Protein 7PWI (pdb70)

B-factor: mean 15.37, std 11.61, range [2.27, 102.71]

Nearest PDB structures (foldseek):
  7pwh-assembly1_AAA  TM=1.003E+00  e=3.795E-42  Streptomyces griseus
  2ixk-assembly1_B  TM=9.506E-01  e=2.337E-20  Pseudomonas aeruginosa
  6ndr-assembly1_B  TM=9.377E-01  e=1.743E-19  Legionella pneumophila subsp. pneumophila str. Philadelphia 1
  2ixh-assembly1_A  TM=9.509E-01  e=1.845E-19  Pseudomonas aeruginosa
  6c46-assembly3_E-2  TM=9.375E-01  e=3.448E-18  Elizabethkingia anophelis NUHP1

Foldseek 3Di:
DDWADDPAPQKIKAFWDWDQDPVGTDIDLDDQVRCCVVQLFRLAFPDKDKDWAAAQEKFFQKWFAPVVIKKKKKAFDAAKKWKKKAQLAPPDPQHLEIDIDIRGHSRMIMIGHHQITIMIGGNHGGTMMMMTMSDDDDPVRMAGAQPCAVSSPDDDDDPGHHDYDPPNVPHHHSVVCVVVVNGHHPVSRVVSSVVNSPDD

Secondary structure (P-SEA, 3-state):
cbbbbcccccbbbbbbbbbccccccccccccaaaaaacccccccccbbbbbbbccccccccccccccccbbbbccccccccbbbbbcccccccccccbbbbbcccccbbbbbcccccccccccccbbbbbbbbccccccccccccccccccccccccccbbbbbcccccccccaaaaaaacccccaaaaaaaaaaaaacc

Radius of gyration: 16.44 Å; Cα contacts (8 Å, |Δi|>4): 535; chains: 1; bounding box: 46×52×30 Å

Sequence (200 aa):
GTMMRPLSSVQGAWLSSETRRAFADDDRGEFFQEELYSARSSLRRGALGYDPGVAQVNRSSVSRRGVLRGVHFAQLPPSQAKKYYVTCLSGAVLDVVVDIRTGSPTYRRAWEEAVRRLDDPPHRRSLYVVEAGLGHSFMALTDDAVVVVYLTTSQGYYAAGREHGVHPLDPDLGIAWPDDGIEEPVLSEKDRQQAPGIAEMERRRRGLLPDYEEECLAFRRSLCERRG

Solvent-accessible surface area: 10032 Å² total; per-residue (Å²): 82,42,27,141,90,38,84,2,92,5,1,44,31,6,55,19,111,48,126,80,86,159,219,40,99,134,38,96,46,50,20,38,214,57,3,140,69,38,23,38,10,48,18,31,71,62,56,88,35,163,22,62,1,149,126,0,21,2,91,0,0,61,10,9,73,23,81,56,4,18,7,28,7,0,1,1,73,58,40,10,0,23,0,0,1,0,0,0,0,32,69,10,120,52,53,67,38,78,39,39,12,133,0,58,61,41,40,74,0,0,2,4,10,9,1,8,0,18,1,8,0,0,34,53,75,74,1,21,0,22,42,23,1,20,70,36,121,48,63,71,97,25,39,14,0,38,0,78,14,120,77,11,44,19,67,33,32,146,76,27,154,52,78,30,61,92,130,10,145,132,17,43,23,0,34,74,6,69,174,179,66,79,18,11,57,20,111,103,2,29,41,42,58,134,54,29,62,134,167,128

Structure (mmCIF, N/CA/C/O backbone):
data_7PWI
#
_entry.id   7PWI
#
_cell.length_a   42.349
_cell.length_b   132.361
_cell.length_c   77.557
_cell.angle_alpha   90.000
_cell.angle_beta   90.000
_cell.angle_gamma   90.000
#
_symmetry.space_group_name_H-M   'C 2 2 21'
#
loop_
_entity.id
_entity.type
_entity.pdbx_description
1 polymer 'dTDP-4-keto-rhamnose 3,5-epimerase,dTDP-4-dehydrorhamnose 3,5-epimerase'
2 non-polymer 1,2-ETHANEDIOL
3 non-polymer 'CALCIUM ION'
4 water water
#
loop_
_atom_site.group_PDB
_atom_site.id
_atom_site.type_symbol
_atom_site.label_atom_id
_atom_site.label_alt_id
_atom_site.label_comp_id
_atom_site.label_asym_id
_atom_site.label_entity_id
_atom_site.label_seq_id
_atom_site.pdbx_PDB_ins_code
_atom_site.Cartn_x
_atom_site.Cartn_y
_atom_site.Cartn_z
_atom_site.occupancy
_atom_site.B_iso_or_equiv
_atom_site.auth_seq_id
_atom_site.auth_comp_id
_atom_site.auth_asym_id
_atom_site.auth_atom_id
_atom_site.pdbx_PDB_model_num
ATOM 1 N N . GLY A 1 114 ? 13.914 -3.398 -17.575 1.000 33.287 -1 GLY AAA N 1
ATOM 2 C CA . GLY A 1 114 ? 13.746 -2.080 -16.854 1.000 19.597 -1 GLY AAA CA 1
ATOM 3 C C . GLY A 1 114 ? 14.678 -1.011 -17.417 1.000 20.209 -1 GLY AAA C 1
ATOM 4 O O . GLY A 1 114 ? 15.800 -1.295 -17.847 1.000 20.160 -1 GLY AAA O 1
ATOM 5 N N . THR A 1 115 ? 14.204 0.237 -17.369 1.000 17.065 0 THR AAA N 1
ATOM 6 C CA . THR A 1 115 ? 14.938 1.328 -17.984 1.000 13.274 0 THR AAA CA 1
ATOM 7 C C . THR A 1 115 ? 15.152 2.437 -16.963 1.000 9.775 0 THR AAA C 1
ATOM 8 O O . THR A 1 115 ? 14.391 2.606 -16.008 1.000 10.250 0 THR AAA O 1
ATOM 12 N N . MET A 1 116 ? 16.191 3.212 -17.218 1.000 9.827 1 MET AAA N 1
ATOM 13 C CA A MET A 1 116 ? 16.506 4.364 -16.414 0.600 9.906 1 MET AAA CA 1
ATOM 14 C CA B MET A 1 116 ? 16.569 4.344 -16.397 0.400 10.332 1 MET AAA CA 1
ATOM 15 C C . MET A 1 116 ? 17.013 5.421 -17.373 1.000 11.851 1 MET AAA C 1
ATOM 16 O O . MET A 1 116 ? 18.052 5.219 -18.010 1.000 11.833 1 MET AAA O 1
ATOM 25 N N . ARG A 1 117 ? 16.244 6.507 -17.484 1.000 6.419 2 ARG AAA N 1
ATOM 26 C CA . ARG A 1 117 ? 16.534 7.517 -18.501 1.000 8.478 2 ARG AAA CA 1
ATOM 27 C C . ARG A 1 117 ? 16.501 8.911 -17.898 1.000 7.690 2 ARG AAA C 1
ATOM 28 O O . ARG A 1 117 ? 15.724 9.183 -16.971 1.000 6.944 2 ARG AAA O 1
ATOM 36 N N . PRO A 1 118 ? 17.308 9.859 -18.420 1.000 5.358 3 PRO AAA N 1
ATOM 37 C CA . PRO A 1 118 ? 17.370 11.198 -17.837 1.000 4.699 3 PRO AAA CA 1
ATOM 38 C C . PRO A 1 118 ? 16.130 12.013 -18.117 1.000 7.484 3 PRO AAA C 1
ATOM 39 O O . PRO A 1 118 ? 15.501 11.899 -19.173 1.000 9.442 3 PRO AAA O 1
ATOM 43 N N . LEU A 1 119 ? 15.829 12.869 -17.140 1.000 5.869 4 LEU AAA N 1
ATOM 44 C CA . LEU A 1 119 ? 14.760 13.850 -17.255 1.000 7.003 4 LEU AAA CA 1
ATOM 45 C C . LEU A 1 119 ? 15.397 15.156 -17.747 1.000 9.775 4 LEU AAA C 1
ATOM 46 O O . LEU A 1 119 ? 16.544 15.146 -18.204 1.000 14.639 4 LEU AAA O 1
ATOM 51 N N . SER A 1 120 ? 14.628 16.259 -17.709 1.000 9.940 5 SER AAA N 1
ATOM 52 C CA A SER A 1 120 ? 15.039 17.515 -18.325 0.700 11.707 5 SER AAA CA 1
ATOM 53 C CA B SER A 1 120 ? 15.024 17.522 -18.315 0.300 11.030 5 SER AAA CA 1
ATOM 54 C C . SER A 1 120 ? 16.015 18.295 -17.447 1.000 11.477 5 SER AAA C 1
ATOM 55 O O . SER A 1 120 ? 16.672 19.207 -17.927 1.000 17.693 5 SER AAA O 1
ATOM 60 N N . VAL A 1 121 ? 16.082 17.971 -16.156 1.000 8.742 6 VAL AAA N 1
ATOM 61 C CA . VAL A 1 121 ? 17.011 18.606 -15.238 1.000 7.303 6 VAL AAA CA 1
ATOM 62 C C . VAL A 1 121 ? 18.149 17.589 -15.096 1.000 8.011 6 VAL AAA C 1
ATOM 63 O O . VAL A 1 121 ? 17.892 16.434 -14.733 1.000 7.389 6 VAL AAA O 1
ATOM 67 N N . GLN A 1 122 ? 19.385 18.003 -15.390 1.000 6.797 7 GLN AAA N 1
ATOM 68 C CA . GLN A 1 122 ? 20.508 17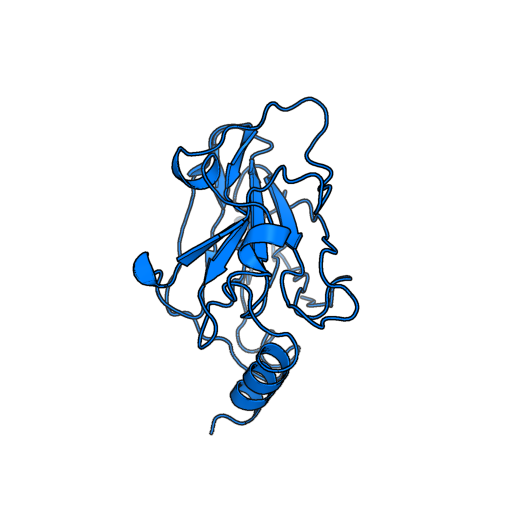.095 -15.329 1.000 5.569 7 GLN AAA CA 1
ATOM 69 C C . GLN A 1 122 ? 20.687 16.642 -13.870 1.000 6.077 7 GLN AAA C 1
ATOM 70 O O . GLN A 1 122 ? 20.812 17.458 -12.953 1.000 7.684 7 GLN AAA O 1
ATOM 76 N N . GLY A 1 123 ? 20.696 15.300 -13.647 1.000 5.361 8 GLY AAA N 1
ATOM 77 C CA . GLY A 1 123 ? 20.786 14.769 -12.289 1.000 6.704 8 GLY AAA CA 1
ATOM 78 C C . GLY A 1 123 ? 19.483 14.097 -11.869 1.000 5.588 8 GLY AAA C 1
ATOM 79 O O . GLY A 1 123 ? 19.467 13.405 -10.861 1.000 6.949 8 GLY AAA O 1
ATOM 80 N N . ALA A 1 124 ? 18.387 14.349 -12.604 1.000 4.606 9 ALA AAA N 1
ATOM 81 C CA . ALA A 1 124 ? 17.122 13.654 -12.331 1.000 4.756 9 ALA AAA CA 1
ATOM 82 C C . ALA A 1 124 ? 16.875 12.607 -13.415 1.000 5.584 9 ALA AAA C 1
ATOM 83 O O . ALA A 1 124 ? 17.147 12.857 -14.607 1.000 5.463 9 ALA AAA O 1
ATOM 85 N N . TRP A 1 125 ? 16.378 11.441 -12.978 1.000 4.125 10 TRP AAA N 1
ATOM 86 C CA . TRP A 1 125 ? 16.200 10.276 -13.828 1.000 4.689 10 TRP AAA CA 1
ATOM 87 C C . TRP A 1 125 ? 14.858 9.636 -13.542 1.000 5.743 10 TRP AAA C 1
ATOM 88 O O . TRP A 1 125 ? 14.422 9.608 -12.385 1.000 4.968 10 TRP AAA O 1
ATOM 99 N N . LEU A 1 126 ? 14.286 9.029 -14.591 1.000 5.039 11 LEU AAA N 1
ATOM 100 C CA . LEU A 1 126 ? 13.075 8.231 -14.441 1.000 6.925 11 LEU AAA CA 1
ATOM 101 C C . LEU A 1 126 ? 13.419 6.750 -14.651 1.000 6.653 11 LEU AAA C 1
ATOM 102 O O . LEU A 1 126 ? 14.009 6.348 -15.676 1.000 5.634 11 LEU AAA O 1
ATOM 107 N N . SER A 1 127 ? 13.008 5.928 -13.688 1.000 5.432 12 SER AAA N 1
ATOM 108 C CA A SER A 1 127 ? 13.228 4.483 -13.696 0.500 7.814 12 SER AAA CA 1
ATOM 109 C CA B SER A 1 127 ? 13.233 4.495 -13.730 0.500 7.578 12 SER AAA CA 1
ATOM 110 C C . SER A 1 127 ? 11.882 3.819 -13.953 1.000 10.051 12 SER AAA C 1
ATOM 111 O O . SER A 1 127 ? 10.922 4.126 -13.242 1.000 8.526 12 SER AAA O 1
ATOM 116 N N . GLU A 1 128 ? 11.770 2.977 -15.012 1.000 6.460 13 GLU AAA N 1
ATOM 117 C CA . GLU A 1 128 ? 10.539 2.220 -15.193 1.000 8.971 13 GLU AAA CA 1
ATOM 118 C C . GLU A 1 128 ? 10.863 0.737 -15.024 1.000 11.222 13 GLU AAA C 1
ATOM 119 O O . GLU A 1 128 ? 11.738 0.231 -15.701 1.000 10.656 13 GLU AAA O 1
ATOM 125 N N . THR A 1 129 ? 10.195 0.078 -14.063 1.000 7.751 14 THR AAA N 1
ATOM 126 C CA . THR A 1 129 ? 10.647 -1.242 -13.644 1.000 9.044 14 THR AAA CA 1
ATOM 127 C C . THR A 1 129 ? 9.615 -2.262 -14.130 1.000 11.808 14 THR AAA C 1
ATOM 128 O O . THR A 1 129 ? 8.468 -1.905 -14.374 1.000 16.103 14 THR AAA O 1
ATOM 132 N N . ARG A 1 130 ? 10.024 -3.532 -14.293 1.000 17.302 15 ARG AAA N 1
ATOM 133 C CA A ARG A 1 130 ? 9.120 -4.496 -14.907 0.600 22.158 15 ARG AAA CA 1
ATOM 134 C CA B ARG A 1 130 ? 9.151 -4.525 -14.910 0.400 21.976 15 ARG AAA CA 1
ATOM 135 C C . ARG A 1 130 ? 8.393 -5.305 -13.831 1.000 20.041 15 ARG AAA C 1
ATOM 136 O O . ARG A 1 130 ? 8.946 -5.591 -12.774 1.000 24.575 15 ARG AAA O 1
ATOM 151 N N . ALA A 1 131 ? 7.126 -5.625 -14.116 1.000 23.437 16 ALA AAA N 1
ATOM 152 C CA . ALA A 1 131 ? 6.351 -6.533 -13.280 1.000 20.266 16 ALA AAA CA 1
ATOM 153 C C . ALA A 1 131 ? 6.338 -7.911 -13.953 1.000 21.275 16 ALA AAA C 1
ATOM 154 O O . ALA A 1 131 ? 6.131 -8.021 -15.158 1.000 28.789 16 ALA AAA O 1
ATOM 156 N N . PHE A 1 132 ? 6.659 -8.947 -13.189 1.000 17.751 17 PHE AAA N 1
ATOM 157 C CA . PHE A 1 132 ? 6.412 -10.314 -13.614 1.000 15.440 17 PHE AAA CA 1
ATOM 158 C C . PHE A 1 132 ? 5.161 -10.821 -12.905 1.000 22.178 17 PHE AAA C 1
ATOM 159 O O . PHE A 1 132 ? 5.185 -11.019 -11.693 1.000 16.480 17 PHE AAA O 1
ATOM 167 N N . ALA A 1 133 ? 4.063 -10.983 -13.661 1.000 14.868 18 ALA AAA N 1
ATOM 168 C CA . ALA A 1 133 ? 2.785 -11.310 -13.053 1.000 18.334 18 ALA AAA CA 1
ATOM 169 C C . ALA A 1 133 ? 2.383 -12.722 -13.446 1.000 27.700 18 ALA AAA C 1
ATOM 170 O O . ALA A 1 13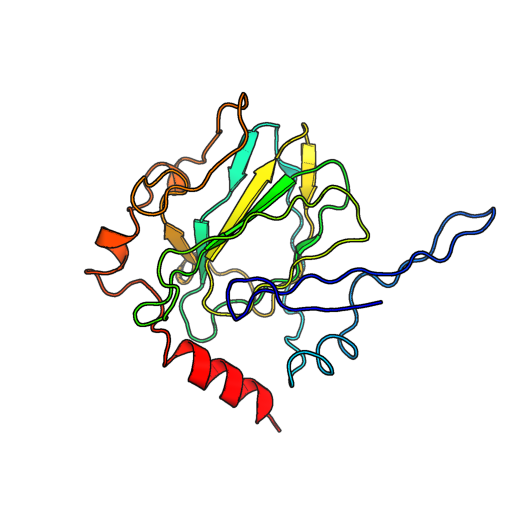3 ? 2.697 -13.162 -14.541 1.000 27.171 18 ALA AAA O 1
ATOM 172 N N . ASP A 1 134 ? 1.687 -13.400 -12.530 1.000 18.407 19 ASP AAA N 1
ATOM 173 C CA . ASP A 1 134 ? 1.148 -14.736 -12.744 1.000 13.822 19 ASP AAA CA 1
ATOM 174 C C . ASP A 1 134 ? -0.094 -14.842 -11.869 1.000 15.498 19 ASP AAA C 1
ATOM 175 O O . ASP A 1 134 ? -0.524 -13.838 -11.321 1.000 17.541 19 ASP AAA O 1
ATOM 180 N N . ASP A 1 135 ? -0.694 -16.040 -11.741 1.000 16.387 20 ASP AAA N 1
ATOM 181 C CA A ASP A 1 135 ? -1.961 -16.212 -11.047 0.500 17.828 20 ASP AAA CA 1
ATOM 182 C CA B ASP A 1 135 ? -1.984 -16.004 -11.070 0.500 17.447 20 ASP AAA CA 1
ATOM 183 C C . ASP A 1 135 ? -1.784 -15.964 -9.552 1.000 14.050 20 ASP AAA C 1
ATOM 184 O O . ASP A 1 135 ? -2.763 -15.830 -8.820 1.000 15.152 20 ASP AAA O 1
ATOM 193 N N . ARG A 1 136 ? -0.524 -15.935 -9.105 1.000 11.980 21 ARG AAA N 1
ATOM 194 C CA . ARG A 1 136 ? -0.299 -15.856 -7.655 1.000 9.990 21 ARG AAA CA 1
ATOM 195 C C . ARG A 1 136 ? -0.079 -14.384 -7.248 1.000 10.332 21 ARG AAA C 1
ATOM 196 O O . ARG A 1 136 ? -0.126 -14.032 -6.059 1.000 8.801 21 ARG AAA O 1
ATOM 204 N N . GLY A 1 137 ? 0.134 -13.500 -8.218 1.000 9.515 22 GLY AAA N 1
ATOM 205 C CA . GLY A 1 137 ? 0.376 -12.089 -7.895 1.000 10.160 22 GLY AAA CA 1
ATOM 206 C C . GLY A 1 137 ? 1.455 -11.547 -8.825 1.000 15.671 22 GLY AAA C 1
ATOM 207 O O . GLY A 1 137 ? 1.457 -11.836 -10.030 1.000 12.468 22 GLY AAA O 1
ATOM 208 N N . GLU A 1 138 ? 2.363 -10.752 -8.266 1.000 10.319 23 GLU AAA N 1
ATOM 209 C CA . GLU A 1 138 ? 3.398 -10.147 -9.082 1.000 11.492 23 GLU AAA CA 1
ATOM 210 C C . GLU A 1 138 ? 4.705 -10.060 -8.320 1.000 10.768 23 GLU AAA C 1
ATOM 211 O O . GLU A 1 138 ? 4.709 -10.017 -7.072 1.000 8.594 23 GLU AAA O 1
ATOM 217 N N A PHE A 1 139 ? 5.799 -10.118 -9.088 0.500 8.480 24 PHE AAA N 1
ATOM 218 N N B PHE A 1 139 ? 5.829 -10.052 -9.061 0.500 7.847 24 PHE AAA N 1
ATOM 219 C CA A PHE A 1 139 ? 7.117 -9.827 -8.579 0.500 10.001 24 PHE AAA CA 1
ATOM 220 C CA B PHE A 1 139 ? 7.144 -9.873 -8.468 0.500 8.877 24 PHE AAA CA 1
ATOM 221 C C A PHE A 1 139 ? 7.627 -8.617 -9.350 0.500 11.473 24 PHE AAA C 1
ATOM 222 C C B PHE A 1 139 ? 7.902 -8.831 -9.285 0.500 7.828 24 PHE AAA C 1
ATOM 223 O O A PHE A 1 139 ? 7.367 -8.449 -10.557 0.500 8.212 24 PHE AAA O 1
ATOM 224 O O B PHE A 1 139 ? 7.992 -8.956 -10.511 0.500 6.036 24 PHE AAA O 1
ATOM 239 N N . GLN A 1 140 ? 8.312 -7.732 -8.624 1.000 6.462 25 GLN AAA N 1
ATOM 240 C CA . GLN A 1 140 ? 8.900 -6.553 -9.252 1.000 6.659 25 GLN AAA CA 1
ATOM 241 C C . GLN A 1 140 ? 10.263 -6.277 -8.640 1.000 7.416 25 GLN AAA C 1
ATOM 242 O O . GLN A 1 140 ? 10.424 -6.272 -7.415 1.000 5.502 25 GLN AAA O 1
ATOM 248 N N . GLU A 1 141 ? 11.216 -5.937 -9.492 1.000 7.061 26 GLU AAA N 1
ATOM 249 C CA A GLU A 1 141 ? 12.507 -5.453 -9.026 0.600 7.215 26 GLU AAA CA 1
ATOM 250 C CA B GLU A 1 141 ? 12.496 -5.457 -8.987 0.400 7.275 26 GLU AAA CA 1
ATOM 251 C C . GLU A 1 141 ? 12.430 -3.931 -8.990 1.000 7.601 26 GLU AAA C 1
ATOM 252 O O . GLU A 1 141 ? 12.597 -3.308 -10.026 1.000 10.610 26 GLU AAA O 1
ATOM 263 N N . LEU A 1 142 ? 12.101 -3.370 -7.818 1.000 6.411 27 LEU AAA N 1
ATOM 264 C CA . LEU A 1 142 ? 11.787 -1.962 -7.719 1.000 6.425 27 LEU AAA CA 1
ATOM 265 C C . LEU A 1 142 ? 13.029 -1.090 -7.804 1.000 7.641 27 LEU AAA C 1
ATOM 266 O O . LEU A 1 142 ? 12.924 0.032 -8.283 1.000 8.598 27 LEU AAA O 1
ATOM 271 N N . TYR A 1 143 ? 14.175 -1.612 -7.361 1.000 6.164 28 TYR AAA N 1
ATOM 272 C CA . TYR A 1 143 ? 15.433 -0.879 -7.302 1.000 5.350 28 TYR AAA CA 1
ATOM 273 C C . TYR A 1 143 ? 16.532 -1.900 -7.566 1.000 5.691 28 TYR AAA C 1
ATOM 274 O O . TYR A 1 143 ? 16.558 -3.004 -7.007 1.000 4.906 28 TYR AAA O 1
ATOM 283 N N . SER A 1 144 ? 17.470 -1.522 -8.450 1.000 5.184 29 SER AAA N 1
ATOM 284 C CA . SER A 1 144 ? 18.604 -2.337 -8.777 1.000 4.631 29 SER AAA CA 1
ATOM 285 C C . SER A 1 144 ? 19.893 -1.485 -8.743 1.000 6.050 29 SER AAA C 1
ATOM 286 O O . SER A 1 144 ? 20.039 -0.533 -9.546 1.000 7.727 29 SER AAA O 1
ATOM 289 N N . ALA A 1 145 ? 20.800 -1.780 -7.806 1.000 4.430 30 ALA AAA N 1
ATOM 290 C CA . ALA A 1 145 ? 22.058 -1.060 -7.740 1.000 4.806 30 ALA AAA CA 1
ATOM 291 C C . ALA A 1 145 ? 22.813 -1.252 -9.061 1.000 7.151 30 ALA AAA C 1
ATOM 292 O O . ALA A 1 145 ? 23.480 -0.330 -9.491 1.000 7.705 30 ALA AAA O 1
ATOM 294 N N . ARG A 1 146 ? 22.801 -2.467 -9.609 1.000 6.674 31 ARG AAA N 1
ATOM 295 C CA . ARG A 1 146 ? 23.463 -2.725 -10.890 1.000 12.629 31 ARG AAA CA 1
ATOM 296 C C . ARG A 1 146 ? 22.904 -1.811 -11.989 1.000 7.981 31 ARG AAA C 1
ATOM 297 O O . ARG A 1 146 ? 23.671 -1.244 -12.789 1.000 10.148 31 ARG AAA O 1
ATOM 305 N N . SER A 1 147 ? 21.586 -1.604 -12.029 1.000 7.499 32 SER AAA N 1
ATOM 306 C CA A SER A 1 147 ? 21.006 -0.739 -13.040 0.500 8.644 32 SER AAA CA 1
ATOM 307 C CA B SER A 1 147 ? 20.963 -0.730 -13.015 0.500 8.277 32 SER AAA CA 1
ATOM 308 C C . SER A 1 147 ? 21.447 0.707 -12.839 1.000 9.158 32 SER AAA C 1
ATOM 309 O O . SER A 1 147 ? 21.775 1.404 -13.804 1.000 8.480 32 SER AAA O 1
ATOM 314 N N . LEU A 1 148 ? 21.459 1.146 -11.566 1.000 7.933 33 LEU AAA N 1
ATOM 315 C CA . LEU A 1 148 ? 21.884 2.493 -11.268 1.000 7.929 33 LEU AAA CA 1
ATOM 316 C C . LEU A 1 148 ? 23.344 2.653 -11.636 1.000 6.120 33 LEU AAA C 1
ATOM 317 O O . LEU A 1 148 ? 23.696 3.701 -12.173 1.000 8.541 33 LEU AAA O 1
ATOM 322 N N . ARG A 1 149 ? 24.235 1.709 -11.316 1.000 6.703 34 ARG AAA N 1
ATOM 323 C CA A ARG A 1 149 ? 25.633 1.905 -11.651 0.500 8.245 34 ARG AAA CA 1
ATOM 324 C CA B ARG A 1 149 ? 25.644 1.846 -11.654 0.500 8.432 34 ARG AAA CA 1
ATOM 325 C C . ARG A 1 149 ? 25.786 1.985 -13.175 1.000 9.575 34 ARG AAA C 1
ATOM 326 O O . ARG A 1 149 ? 26.618 2.734 -13.669 1.000 10.123 34 ARG AAA O 1
ATOM 341 N N . GLY A 1 150 ? 24.987 1.222 -13.924 1.000 7.689 35 GLY AAA N 1
ATOM 342 C CA . GLY A 1 150 ? 25.089 1.258 -15.376 1.000 9.268 35 GLY AAA CA 1
ATOM 343 C C . GLY A 1 150 ? 24.725 2.637 -15.916 1.000 8.161 35 GLY AAA C 1
ATOM 344 O O . GLY A 1 150 ? 25.371 3.143 -16.824 1.000 10.513 35 GLY AAA O 1
ATOM 345 N N . ALA A 1 151 ? 23.646 3.233 -15.381 1.000 8.661 36 ALA AAA N 1
ATOM 346 C CA . ALA A 1 151 ? 23.198 4.541 -15.842 1.000 8.512 36 ALA AAA CA 1
ATOM 347 C C . ALA A 1 151 ? 24.061 5.692 -15.317 1.000 7.288 36 ALA AAA C 1
ATOM 348 O O . ALA A 1 151 ? 24.339 6.621 -16.068 1.000 7.366 36 ALA AAA O 1
ATOM 350 N N . LEU A 1 152 ? 24.503 5.613 -14.038 1.000 5.469 37 LEU AAA N 1
ATOM 351 C CA . LEU A 1 152 ? 25.042 6.807 -13.371 1.000 5.903 37 LEU AAA CA 1
ATOM 352 C C . LEU A 1 152 ? 26.560 6.804 -13.296 1.000 6.538 37 LEU AAA C 1
ATOM 353 O O . LEU A 1 152 ? 27.177 7.839 -13.126 1.000 8.481 37 LEU AAA O 1
ATOM 358 N N . GLY A 1 153 ? 27.174 5.629 -13.281 1.000 5.072 38 GLY AAA N 1
ATOM 359 C CA . GLY A 1 153 ? 28.611 5.495 -13.116 1.000 6.521 38 GLY AAA CA 1
ATOM 360 C C . GLY A 1 153 ? 28.985 5.169 -11.671 1.000 8.153 38 GLY AAA C 1
ATOM 361 O O . GLY A 1 153 ? 30.162 4.970 -11.377 1.000 10.359 38 GLY AAA O 1
ATOM 362 N N . TYR A 1 154 ? 27.976 5.115 -10.793 1.000 6.558 39 TYR AAA N 1
ATOM 363 C CA . TYR A 1 154 ? 28.241 4.848 -9.389 1.000 6.394 39 TYR AAA CA 1
ATOM 364 C C . TYR A 1 154 ? 27.014 4.137 -8.804 1.000 5.560 39 TYR AAA C 1
ATOM 365 O O . TYR A 1 154 ? 25.889 4.307 -9.284 1.000 6.864 39 TYR AAA O 1
ATOM 374 N N . ASP A 1 155 ? 27.234 3.444 -7.670 1.000 8.703 40 ASP AAA N 1
ATOM 375 C CA . ASP A 1 155 ? 26.137 2.894 -6.881 1.000 9.238 40 ASP AAA CA 1
ATOM 376 C C . ASP A 1 155 ? 25.893 3.899 -5.750 1.000 9.143 40 ASP AAA C 1
ATOM 377 O O . ASP A 1 155 ? 26.773 4.140 -4.929 1.000 11.809 40 ASP A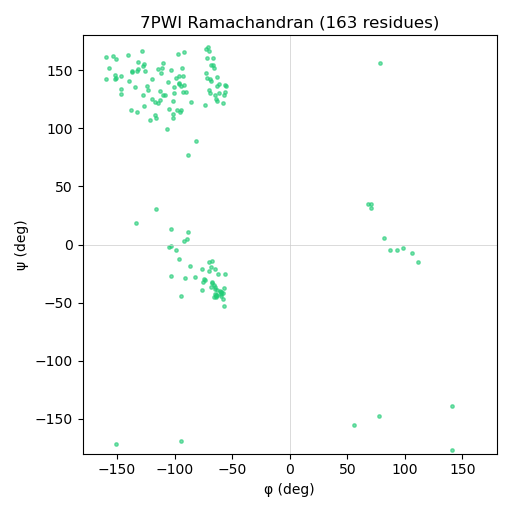AA O 1
ATOM 382 N N . PRO A 1 156 ? 24.723 4.560 -5.674 1.000 8.847 41 PRO AAA N 1
ATOM 383 C CA . PRO A 1 156 ? 24.523 5.565 -4.633 1.000 8.607 41 PRO AAA CA 1
ATOM 384 C C . PRO A 1 156 ? 24.590 5.017 -3.210 1.000 8.794 41 PRO AAA C 1
ATOM 385 O O . PRO A 1 156 ? 24.986 5.740 -2.275 1.000 8.461 41 PRO AAA O 1
ATOM 389 N N . GLY A 1 157 ? 24.303 3.722 -3.068 1.000 7.834 42 GLY AAA N 1
ATOM 390 C CA . GLY A 1 157 ? 24.230 3.138 -1.736 1.000 6.672 42 GLY AAA CA 1
ATOM 391 C C . GLY A 1 157 ? 22.900 3.516 -1.107 1.000 7.068 42 GLY AAA C 1
ATOM 392 O O . GLY A 1 157 ? 22.260 4.528 -1.487 1.000 7.112 42 GLY AAA O 1
ATOM 393 N N . VAL A 1 158 ? 22.482 2.684 -0.141 1.000 6.961 43 VAL AAA N 1
ATOM 394 C CA . VAL A 1 158 ? 21.246 2.913 0.586 1.000 4.763 43 VAL AAA CA 1
ATOM 395 C C . VAL A 1 158 ? 21.638 3.028 2.055 1.000 4.567 43 VAL AAA C 1
ATOM 396 O O . VAL A 1 158 ? 21.942 2.019 2.672 1.000 8.572 43 VAL AAA O 1
ATOM 400 N N . ALA A 1 159 ? 21.591 4.242 2.575 1.000 3.815 44 ALA AAA N 1
ATOM 401 C CA . ALA A 1 159 ? 21.843 4.419 4.003 1.000 3.726 44 ALA AAA CA 1
ATOM 402 C C . ALA A 1 159 ? 20.523 4.334 4.766 1.000 4.369 44 ALA AAA C 1
ATOM 403 O O . ALA A 1 159 ? 20.480 4.012 5.976 1.000 5.261 44 ALA AAA O 1
ATOM 405 N N . GLN A 1 160 ? 19.401 4.722 4.110 1.000 3.617 45 GLN AAA N 1
ATOM 406 C CA . GLN A 1 160 ? 18.139 4.739 4.837 1.000 4.755 45 GLN AAA CA 1
ATOM 407 C C . GLN A 1 160 ? 17.003 4.515 3.853 1.000 4.522 45 GLN AAA C 1
ATOM 408 O O . GLN A 1 160 ? 17.159 4.799 2.651 1.000 4.034 45 GLN AAA O 1
ATOM 414 N N . VAL A 1 161 ? 15.961 3.826 4.305 1.000 5.241 46 VAL AAA N 1
ATOM 415 C CA . VAL A 1 161 ? 14.710 3.784 3.537 1.000 6.680 46 VAL AAA CA 1
ATOM 416 C C . VAL A 1 161 ? 13.644 4.441 4.389 1.000 9.118 46 VAL AAA C 1
ATOM 417 O O . VAL A 1 161 ? 13.446 4.052 5.534 1.000 9.175 46 VAL AAA O 1
ATOM 421 N N . ASN A 1 162 ? 13.026 5.486 3.845 1.000 5.960 47 ASN AAA N 1
ATOM 422 C CA . ASN A 1 162 ? 11.981 6.196 4.570 1.000 6.265 47 ASN AAA CA 1
ATOM 423 C C . ASN A 1 162 ? 10.628 5.963 3.930 1.000 6.072 47 ASN AAA C 1
ATOM 424 O O . ASN A 1 162 ? 10.533 5.771 2.714 1.000 6.084 47 ASN AAA O 1
ATOM 429 N N . ARG A 1 163 ? 9.558 6.026 4.733 1.000 4.406 48 ARG AAA N 1
ATOM 430 C CA . ARG A 1 163 ? 8.234 5.890 4.177 1.000 4.268 48 ARG AAA CA 1
ATOM 431 C C . ARG A 1 163 ? 7.419 7.054 4.720 1.000 6.128 48 ARG AAA C 1
ATOM 432 O O . ARG A 1 163 ? 7.467 7.378 5.913 1.000 6.554 48 ARG AAA O 1
ATOM 440 N N A SER A 1 164 ? 6.667 7.704 3.839 0.500 5.734 49 SER AAA N 1
ATOM 441 N N B SER A 1 164 ? 6.618 7.605 3.818 0.500 5.615 49 SER AAA N 1
ATOM 442 C CA A SER A 1 164 ? 5.858 8.840 4.257 0.500 6.354 49 SER AAA CA 1
ATOM 443 C CA B SER A 1 164 ? 5.774 8.757 4.061 0.500 6.836 49 SER AAA CA 1
ATOM 444 C C A SER A 1 164 ? 4.440 8.615 3.762 0.500 7.476 49 SER AAA C 1
ATOM 445 C C B SER A 1 164 ? 4.343 8.306 3.796 0.500 7.823 49 SER AAA C 1
ATOM 446 O O A SER A 1 164 ? 4.249 8.246 2.613 0.500 3.856 49 SER AAA O 1
ATOM 447 O O B SER A 1 164 ? 4.030 7.500 2.900 0.500 4.121 49 SER AAA O 1
ATOM 452 N N . VAL A 1 165 ? 3.472 8.792 4.662 1.000 6.638 50 VAL AAA N 1
ATOM 453 C CA . VAL A 1 165 ? 2.051 8.736 4.371 1.000 6.992 50 VAL AAA CA 1
ATOM 454 C C . VAL A 1 165 ? 1.567 10.187 4.431 1.000 9.516 50 VAL AAA C 1
ATOM 455 O O . VAL A 1 165 ? 1.924 10.944 5.356 1.000 8.719 50 VAL AAA O 1
ATOM 459 N N . SER A 1 166 ? 0.796 10.601 3.415 1.000 4.321 51 SER AAA N 1
ATOM 460 C CA . SER A 1 166 ? 0.466 12.023 3.375 1.000 5.453 51 SER AAA CA 1
ATOM 461 C C . SER A 1 166 ? -1.028 12.182 3.094 1.000 6.829 51 SER AAA C 1
ATOM 462 O O . SER A 1 166 ? -1.554 11.578 2.160 1.000 8.729 51 SER AAA O 1
ATOM 465 N N . ARG A 1 167 ? -1.668 13.087 3.846 1.000 5.714 52 ARG AAA N 1
ATOM 466 C CA . ARG A 1 167 ? -3.042 13.443 3.512 1.000 7.713 52 ARG AAA CA 1
ATOM 467 C C . ARG A 1 167 ? -3.120 14.171 2.164 1.000 5.857 52 ARG AAA C 1
ATOM 468 O O . ARG A 1 167 ? -2.164 14.783 1.690 1.000 5.078 52 ARG AAA O 1
ATOM 476 N N . ARG A 1 168 ? -4.325 14.180 1.571 1.000 6.995 53 ARG AAA N 1
ATOM 477 C CA . ARG A 1 168 ? -4.481 14.774 0.257 1.000 4.980 53 ARG AAA CA 1
ATOM 478 C C . ARG A 1 168 ? -4.138 16.251 0.272 1.000 6.408 53 ARG AAA C 1
ATOM 479 O O . ARG A 1 168 ? -4.571 16.973 1.171 1.000 7.804 53 ARG AAA O 1
ATOM 487 N N . GLY A 1 169 ? -3.283 16.659 -0.684 1.000 5.162 54 GLY AAA N 1
ATOM 488 C CA . GLY A 1 169 ? -2.892 18.053 -0.822 1.000 5.212 54 GLY AAA CA 1
ATOM 489 C C . GLY A 1 169 ? -1.681 18.412 0.060 1.000 6.973 54 GLY AAA C 1
ATOM 490 O O . GLY A 1 169 ? -1.117 19.494 -0.039 1.000 7.745 54 GLY AAA O 1
ATOM 491 N N . VAL A 1 170 ? -1.210 17.486 0.886 1.000 6.154 55 VAL AAA N 1
ATOM 492 C CA . VAL A 1 170 ? 0.016 17.737 1.625 1.000 6.698 55 VAL AAA CA 1
ATOM 493 C C . VAL A 1 170 ? 1.187 17.869 0.651 1.000 6.979 55 VAL AAA C 1
ATOM 494 O O . VAL A 1 170 ? 1.337 17.033 -0.247 1.000 7.266 55 VAL AAA O 1
ATOM 498 N N . LEU A 1 171 ? 1.932 18.959 0.805 1.000 6.097 56 LEU AAA N 1
ATOM 499 C CA . LEU A 1 171 ? 3.029 19.319 -0.074 1.000 7.220 56 LEU AAA CA 1
ATOM 500 C C . LEU A 1 171 ? 4.273 19.295 0.792 1.000 8.008 56 LEU AAA C 1
ATOM 501 O O . LEU A 1 171 ? 4.360 20.075 1.749 1.000 9.605 56 LEU AAA O 1
ATOM 506 N N . ARG A 1 172 ? 5.151 18.315 0.520 1.000 6.770 57 ARG AAA N 1
ATOM 507 C CA . ARG A 1 172 ? 6.383 18.123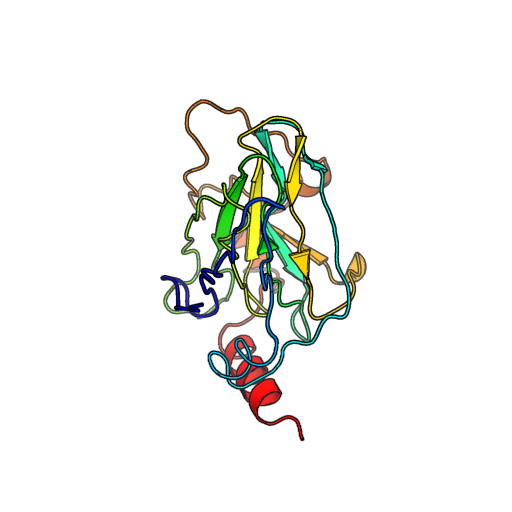 1.284 1.000 8.317 57 ARG AAA CA 1
ATOM 508 C C . ARG A 1 172 ? 7.526 18.630 0.420 1.000 10.874 57 ARG AAA C 1
ATOM 509 O O . ARG A 1 172 ? 7.771 18.101 -0.686 1.000 9.792 57 ARG AAA O 1
ATOM 517 N N . GLY A 1 173 ? 8.213 19.684 0.883 1.000 9.512 58 GLY AAA N 1
ATOM 518 C CA . GLY A 1 173 ? 9.290 20.221 0.063 1.000 11.532 58 GLY AAA CA 1
ATOM 519 C C . GLY A 1 173 ? 9.335 21.739 0.108 1.000 12.140 58 GLY AAA C 1
ATOM 520 O O . GLY A 1 173 ? 8.562 22.356 0.859 1.000 10.320 58 GLY AAA O 1
ATOM 521 N N . VAL A 1 174 ? 10.231 22.349 -0.659 1.000 8.608 59 VAL AAA N 1
ATOM 522 C CA . VAL A 1 174 ? 11.286 21.731 -1.460 1.000 9.391 59 VAL AAA CA 1
ATOM 523 C C . VAL A 1 174 ? 12.500 21.520 -0.556 1.000 10.382 59 VAL AAA C 1
ATOM 524 O O . VAL A 1 174 ? 13.039 22.514 -0.043 1.000 14.316 59 VAL AAA O 1
ATOM 528 N N . HIS A 1 175 ? 12.972 20.276 -0.433 1.000 10.595 60 HIS AAA N 1
ATOM 529 C CA . HIS A 1 175 ? 13.986 19.934 0.559 1.000 11.063 60 HIS AAA CA 1
ATOM 530 C C . HIS A 1 175 ? 15.264 19.526 -0.159 1.000 12.273 60 HIS AAA C 1
ATOM 531 O O . HIS A 1 175 ? 15.224 18.992 -1.282 1.000 10.159 60 HIS AAA O 1
ATOM 538 N N . PHE A 1 176 ? 16.380 19.767 0.530 1.000 9.774 61 PHE AAA N 1
ATOM 539 C CA . PHE A 1 176 ? 17.665 19.287 0.045 1.000 8.314 61 PHE AAA CA 1
ATOM 540 C C . PHE A 1 176 ? 18.605 19.195 1.250 1.000 9.286 61 PHE AAA C 1
ATOM 541 O O . PHE A 1 176 ? 18.422 19.894 2.228 1.000 11.029 61 PHE AAA O 1
ATOM 549 N N . ALA A 1 177 ? 19.575 18.281 1.185 1.000 10.735 62 ALA AAA N 1
ATOM 550 C CA . ALA A 1 177 ? 20.612 18.175 2.213 1.000 12.361 62 ALA AAA CA 1
ATOM 551 C C . ALA A 1 177 ? 21.831 18.935 1.733 1.000 13.884 62 ALA AAA C 1
ATOM 552 O O . ALA A 1 177 ? 22.160 18.911 0.539 1.000 12.285 62 ALA AAA O 1
ATOM 554 N N . GLN A 1 178 ? 22.540 19.575 2.681 1.000 14.422 63 GLN AAA N 1
ATOM 555 C CA . GLN A 1 178 ? 23.731 20.350 2.365 1.000 13.131 63 GLN AAA CA 1
ATOM 556 C C . GLN A 1 178 ? 24.757 19.477 1.626 1.000 10.369 63 GLN AAA C 1
ATOM 557 O O . GLN A 1 178 ? 25.024 18.360 2.061 1.000 11.963 63 GLN AAA O 1
ATOM 563 N N . LEU A 1 179 ? 25.377 20.040 0.568 1.000 12.834 64 LEU AAA N 1
ATOM 564 C CA . LEU A 1 179 ? 26.398 19.320 -0.183 1.000 12.108 64 LEU AAA CA 1
ATOM 565 C C . LEU A 1 179 ? 27.753 19.750 0.367 1.000 19.347 64 LEU AAA C 1
ATOM 566 O O . LEU A 1 179 ? 27.960 20.932 0.623 1.000 18.526 64 LEU AAA O 1
ATOM 571 N N . PRO A 1 180 ? 28.744 18.857 0.567 1.000 20.098 65 PRO AAA N 1
ATOM 572 C CA . PRO A 1 180 ? 28.576 17.404 0.511 1.000 20.642 65 PRO AAA CA 1
ATOM 573 C C . PRO A 1 180 ? 28.261 16.826 1.888 1.000 21.185 65 PRO AAA 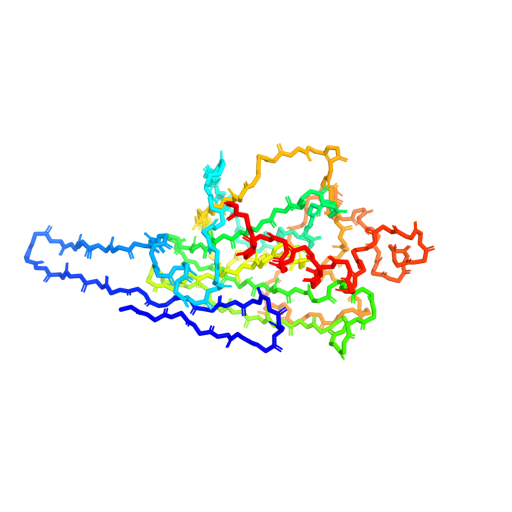C 1
ATOM 574 O O . PRO A 1 180 ? 28.442 17.470 2.922 1.000 21.207 65 PRO AAA O 1
ATOM 578 N N . PRO A 1 181 ? 27.786 15.568 1.986 1.000 18.166 66 PRO AAA N 1
ATOM 579 C CA . PRO A 1 181 ? 27.551 14.701 0.828 1.000 13.221 66 PRO AAA CA 1
ATOM 580 C C . PRO A 1 181 ? 26.130 14.797 0.290 1.000 14.530 66 PRO AAA C 1
ATOM 581 O O . PRO A 1 181 ? 25.735 14.050 -0.622 1.000 13.857 66 PRO AAA O 1
ATOM 585 N N . SER A 1 182 ? 25.343 15.691 0.904 1.000 12.668 67 SER AAA N 1
ATOM 586 C CA . SER A 1 182 ? 23.951 15.818 0.508 1.000 12.118 67 SER AAA CA 1
ATOM 587 C C . SER A 1 182 ? 23.276 14.449 0.626 1.000 10.874 67 SER AAA C 1
ATOM 588 O O . SER A 1 182 ? 23.658 13.637 1.461 1.000 11.837 67 SER AAA O 1
ATOM 591 N N . GLN A 1 183 ? 22.197 14.218 -0.142 1.000 10.714 68 GLN AAA N 1
ATOM 592 C CA . GLN A 1 183 ? 21.495 12.936 -0.135 1.000 9.441 68 GLN AAA CA 1
ATOM 593 C C . GLN A 1 183 ? 20.987 12.753 -1.570 1.000 8.881 68 GLN AAA C 1
ATOM 594 O O . GLN A 1 183 ? 20.384 13.673 -2.113 1.000 11.730 68 GLN AAA O 1
ATOM 600 N N . ALA A 1 184 ? 21.253 11.596 -2.176 1.000 7.619 69 ALA AAA N 1
ATOM 601 C CA . ALA A 1 184 ? 20.568 11.203 -3.403 1.000 5.494 69 ALA AAA CA 1
ATOM 602 C C . ALA A 1 184 ? 19.360 10.373 -2.995 1.000 6.240 69 ALA AAA C 1
ATOM 603 O O . ALA A 1 184 ? 19.371 9.752 -1.909 1.000 8.620 69 ALA AAA O 1
ATOM 605 N N . LYS A 1 185 ? 18.277 10.524 -3.757 1.000 3.226 70 LYS AAA N 1
ATOM 606 C CA A LYS A 1 185 ? 17.031 9.878 -3.374 0.400 4.535 70 LYS AAA CA 1
ATOM 607 C CA B LYS A 1 185 ? 17.007 9.921 -3.385 0.600 4.368 70 LYS AAA CA 1
ATOM 608 C C . LYS A 1 185 ? 16.441 9.093 -4.544 1.000 3.908 70 LYS AAA C 1
ATOM 609 O O . LYS A 1 185 ? 16.488 9.553 -5.684 1.000 4.394 70 LYS AAA O 1
ATOM 620 N N A TYR A 1 186 ? 15.957 7.866 -4.278 0.500 4.052 71 TYR AAA N 1
ATOM 621 N N B TYR A 1 186 ? 15.853 7.925 -4.240 0.500 3.664 71 TYR AAA N 1
ATOM 622 C CA A TYR A 1 186 ? 15.199 7.091 -5.256 0.500 3.643 71 TYR AAA CA 1
ATOM 623 C CA B TYR A 1 186 ? 15.196 7.100 -5.245 0.500 3.272 71 TYR AAA CA 1
ATOM 624 C C A TYR A 1 186 ? 13.795 6.965 -4.674 0.500 3.457 71 TYR AAA C 1
ATOM 625 C C B TYR A 1 186 ? 13.774 6.821 -4.760 0.500 2.937 71 TYR AAA C 1
ATOM 626 O O A TYR A 1 186 ? 13.637 6.552 -3.526 0.500 2.733 71 TYR AAA O 1
ATOM 627 O O B TYR A 1 186 ? 13.585 6.075 -3.786 0.500 2.339 71 TYR AAA O 1
ATOM 644 N N . VAL A 1 187 ? 12.825 7.537 -5.382 1.000 2.784 72 VAL AAA N 1
ATOM 645 C CA . VAL A 1 187 ? 11.491 7.779 -4.826 1.000 2.797 72 VAL AAA CA 1
ATOM 646 C C . VAL A 1 187 ? 10.433 7.018 -5.605 1.000 3.183 72 VAL AAA C 1
ATOM 647 O O . VAL A 1 187 ? 10.380 7.112 -6.840 1.000 2.270 72 VAL AAA O 1
ATOM 651 N N . THR A 1 188 ? 9.532 6.345 -4.882 1.000 2.653 73 THR AAA N 1
ATOM 652 C CA . THR A 1 188 ? 8.476 5.628 -5.568 1.000 3.244 73 THR AAA CA 1
ATOM 653 C C . THR A 1 188 ? 7.196 5.835 -4.776 1.000 3.428 73 THR AAA C 1
ATOM 654 O O . THR A 1 188 ? 7.197 5.788 -3.530 1.000 3.218 73 THR AAA O 1
ATOM 658 N N . CYS A 1 189 ? 6.070 6.022 -5.487 1.000 3.433 74 CYS AAA N 1
ATOM 659 C CA . CYS A 1 189 ? 4.786 6.023 -4.798 1.000 4.900 74 CYS AAA CA 1
ATOM 660 C C . CYS A 1 189 ? 4.164 4.618 -4.882 1.000 5.842 74 CYS AAA C 1
ATOM 661 O O . CYS A 1 189 ? 3.846 4.147 -5.953 1.000 5.604 74 CYS AAA O 1
ATOM 664 N N . LEU A 1 190 ? 4.051 3.980 -3.733 1.000 5.422 75 LEU AAA N 1
ATOM 665 C CA . LEU A 1 190 ? 3.670 2.566 -3.592 1.000 6.654 75 LEU AAA CA 1
ATOM 666 C C . LEU A 1 190 ? 2.177 2.448 -3.659 1.000 8.680 75 LEU AAA C 1
ATOM 667 O O . LEU A 1 190 ? 1.677 1.395 -4.063 1.000 10.346 75 LEU AAA O 1
ATOM 672 N N . SER A 1 191 ? 1.466 3.505 -3.265 1.000 8.285 76 SER AAA N 1
ATOM 673 C CA . SER A 1 191 ? 0.014 3.436 -3.279 1.000 8.269 76 SER AAA CA 1
ATOM 674 C C . SER A 1 191 ? -0.498 4.859 -3.299 1.000 8.381 76 SER AAA C 1
ATOM 675 O O . SER A 1 191 ? 0.088 5.782 -2.714 1.000 8.035 76 SER AAA O 1
ATOM 678 N N . GLY A 1 192 ? -1.568 4.998 -4.057 1.000 6.153 77 GLY AAA N 1
ATOM 679 C CA . GLY A 1 192 ? -2.130 6.301 -4.369 1.000 7.096 77 GLY AAA CA 1
ATOM 680 C C . GLY A 1 192 ? -1.316 6.994 -5.450 1.000 8.284 77 GLY AAA C 1
ATOM 681 O O . GLY A 1 192 ? -0.779 6.376 -6.352 1.000 7.266 77 GLY AAA O 1
ATOM 682 N N . ALA A 1 193 ? -1.258 8.329 -5.385 1.000 6.614 78 ALA AAA N 1
ATOM 683 C CA . ALA A 1 193 ? -0.547 9.091 -6.412 1.000 5.549 78 ALA AAA CA 1
ATOM 684 C C . ALA A 1 193 ? -0.019 10.368 -5.785 1.000 4.455 78 ALA AAA C 1
ATOM 685 O O . ALA A 1 193 ? -0.724 10.998 -4.976 1.000 4.440 78 ALA AAA O 1
ATOM 687 N N . VAL A 1 194 ? 1.179 10.779 -6.210 1.000 4.384 79 VAL AAA N 1
ATOM 688 C CA . VAL A 1 194 ? 1.713 12.092 -5.870 1.000 3.981 79 VAL AAA CA 1
ATOM 689 C C . VAL A 1 194 ? 2.221 12.740 -7.133 1.000 5.764 79 VAL AAA C 1
ATOM 690 O O . VAL A 1 194 ? 2.566 12.087 -8.111 1.000 3.934 79 VAL AAA O 1
ATOM 694 N N . LEU A 1 195 ? 2.294 14.083 -7.097 1.000 5.254 80 LEU AAA N 1
ATOM 695 C CA . LEU A 1 195 ? 2.996 14.815 -8.138 1.000 4.926 80 LEU AAA CA 1
ATOM 696 C C . LEU A 1 195 ? 4.361 15.201 -7.558 1.000 5.588 80 LEU AAA C 1
ATOM 697 O O . LEU A 1 195 ? 4.412 15.963 -6.595 1.000 5.774 80 LEU AAA O 1
ATOM 702 N N . ASP A 1 196 ? 5.448 14.616 -8.084 1.000 4.595 81 ASP AAA N 1
ATOM 703 C CA . ASP A 1 196 ? 6.793 14.908 -7.618 1.000 6.509 81 ASP AAA CA 1
ATOM 704 C C . ASP A 1 196 ? 7.406 15.992 -8.489 1.000 5.808 81 ASP AAA C 1
ATOM 705 O O . ASP A 1 196 ? 7.256 15.967 -9.723 1.000 5.722 81 ASP AAA O 1
ATOM 710 N N . VAL A 1 197 ? 8.080 16.961 -7.836 1.000 6.456 82 VAL AAA N 1
ATOM 711 C CA . VAL A 1 197 ? 8.697 18.054 -8.566 1.000 5.760 82 VAL AAA CA 1
ATOM 712 C C . VAL A 1 197 ? 10.160 18.130 -8.157 1.000 5.473 82 VAL AAA C 1
ATOM 713 O O . VAL A 1 197 ? 10.395 18.271 -6.954 1.000 7.257 82 VAL AAA O 1
ATOM 717 N N . VAL A 1 198 ? 11.066 17.949 -9.137 1.000 4.767 83 VAL AAA N 1
ATOM 718 C CA . VAL A 1 198 ? 12.483 18.163 -8.917 1.000 6.221 83 VAL AAA CA 1
ATOM 719 C C . VAL A 1 198 ? 12.792 19.612 -9.278 1.000 6.781 83 VAL AAA C 1
ATOM 720 O O . VAL A 1 198 ? 12.357 20.105 -10.327 1.000 6.179 83 VAL AAA O 1
ATOM 724 N N . VAL A 1 199 ? 13.609 20.293 -8.445 1.000 5.371 84 VAL AAA N 1
ATOM 725 C CA . VAL A 1 199 ? 13.937 21.689 -8.698 1.000 4.695 84 VAL AAA CA 1
ATOM 726 C C . VAL A 1 199 ? 15.465 21.814 -8.798 1.000 5.514 84 VAL AAA C 1
ATOM 727 O O . VAL A 1 199 ? 16.180 21.360 -7.927 1.000 5.481 84 VAL AAA O 1
ATOM 731 N N . ASP A 1 200 ? 15.897 22.521 -9.849 1.000 4.734 85 ASP AAA N 1
ATOM 732 C CA . ASP A 1 200 ? 17.324 22.832 -10.017 1.000 4.559 85 ASP AAA CA 1
ATOM 733 C C . ASP A 1 200 ? 17.711 24.038 -9.153 1.000 6.082 85 ASP AAA C 1
ATOM 734 O O . ASP A 1 200 ? 17.566 25.174 -9.563 1.000 6.236 85 ASP AAA O 1
ATOM 739 N N . ILE A 1 201 ? 18.118 23.755 -7.900 1.000 6.027 86 ILE AAA N 1
ATOM 740 C CA . ILE A 1 201 ? 18.487 24.746 -6.905 1.000 6.645 86 ILE AAA CA 1
ATOM 741 C C . ILE A 1 201 ? 19.986 25.092 -7.018 1.000 7.177 86 ILE AAA C 1
ATOM 742 O O . ILE A 1 201 ? 20.478 25.710 -6.085 1.000 7.633 86 ILE AAA O 1
ATOM 747 N N . ARG A 1 202 ? 20.692 24.661 -8.080 1.000 5.403 87 ARG AAA N 1
ATOM 748 C CA . ARG A 1 202 ? 22.153 24.716 -8.106 1.000 6.669 87 ARG AAA CA 1
ATOM 749 C C . ARG A 1 202 ? 22.620 26.001 -8.780 1.000 5.093 87 ARG AAA C 1
ATOM 750 O O . ARG A 1 202 ? 22.406 26.188 -9.987 1.000 6.458 87 ARG AAA O 1
ATOM 758 N N . THR A 1 203 ? 23.299 26.875 -8.009 1.000 6.828 88 THR AAA N 1
ATOM 759 C CA . THR A 1 203 ? 23.648 28.195 -8.520 1.000 7.387 88 THR AAA CA 1
ATOM 760 C C . THR A 1 203 ? 24.710 27.984 -9.588 1.000 8.134 88 THR AAA C 1
ATOM 761 O O . THR A 1 203 ? 25.593 27.130 -9.418 1.000 8.372 88 THR AAA O 1
ATOM 765 N N . GLY A 1 204 ? 24.557 28.625 -10.737 1.000 8.029 89 GLY AAA N 1
ATOM 766 C CA . GLY A 1 204 ? 25.513 28.471 -11.823 1.000 9.400 89 GLY AAA CA 1
ATOM 767 C C . GLY A 1 204 ? 25.071 27.374 -12.787 1.000 10.140 89 GLY AAA C 1
ATOM 768 O O . GLY A 1 204 ? 25.648 27.180 -13.852 1.000 9.605 89 GLY AAA O 1
ATOM 769 N N . SER A 1 205 ? 23.986 26.688 -12.439 1.000 7.516 90 SER AAA N 1
ATOM 770 C CA . SER A 1 205 ? 23.506 25.688 -13.371 1.000 8.108 90 SER AAA CA 1
ATOM 771 C C . SER A 1 205 ? 22.936 26.367 -14.614 1.000 5.761 90 SER AAA C 1
ATOM 772 O O . SER A 1 205 ? 22.184 27.352 -14.504 1.000 7.102 90 SER AAA O 1
ATOM 775 N N . PRO A 1 206 ? 23.118 25.821 -15.824 1.000 7.488 91 PRO AAA N 1
ATOM 776 C CA . PRO A 1 206 ? 22.392 26.349 -16.987 1.000 7.996 91 PRO AAA CA 1
ATOM 777 C C . PRO A 1 206 ? 20.863 26.354 -16.801 1.000 7.357 91 PRO AAA C 1
ATOM 778 O O . PRO A 1 206 ? 20.144 27.113 -17.445 1.000 9.206 91 PRO AAA O 1
ATOM 782 N N . THR A 1 207 ? 20.366 25.467 -15.936 1.000 6.353 92 THR AAA N 1
ATOM 783 C CA . THR A 1 207 ? 18.922 25.367 -15.699 1.000 5.235 92 THR AAA CA 1
ATOM 784 C C . THR A 1 207 ? 18.574 25.725 -14.264 1.000 4.929 92 THR AAA C 1
ATOM 785 O O . THR A 1 207 ? 17.566 25.246 -13.741 1.000 5.354 92 THR AAA O 1
ATOM 789 N N . TYR A 1 208 ? 19.355 26.618 -13.665 1.000 5.930 93 TYR AAA N 1
ATOM 790 C CA . TYR A 1 208 ? 19.054 27.082 -12.321 1.000 6.005 93 TYR AAA CA 1
ATOM 791 C C . TYR A 1 208 ? 17.627 27.686 -12.283 1.000 8.518 93 TYR AAA C 1
ATOM 792 O O . TYR A 1 208 ? 17.232 28.427 -13.201 1.000 9.321 93 TYR AAA O 1
ATOM 801 N N . ARG A 1 209 ? 16.851 27.183 -11.312 1.000 7.883 94 ARG AAA N 1
ATOM 802 C CA A ARG A 1 209 ? 15.473 27.585 -11.008 0.600 7.342 94 ARG AAA CA 1
ATOM 803 C CA B ARG A 1 209 ? 15.475 27.587 -11.015 0.400 8.134 94 ARG AAA CA 1
ATOM 804 C C . ARG A 1 209 ? 14.451 26.820 -11.856 1.000 9.637 94 ARG AAA C 1
ATOM 805 O O . ARG A 1 209 ? 13.224 26.971 -11.654 1.000 11.106 94 ARG AAA O 1
ATOM 820 N N . ALA A 1 210 ? 14.919 26.031 -12.841 1.000 7.133 95 ALA AAA N 1
ATOM 821 C CA . ALA A 1 210 ? 14.025 25.143 -13.572 1.000 7.281 95 ALA AAA CA 1
ATOM 822 C C . ALA A 1 210 ? 13.523 24.020 -12.672 1.000 7.625 95 ALA AAA C 1
ATOM 823 O O . ALA A 1 210 ? 14.079 23.704 -11.606 1.000 8.245 95 ALA AAA O 1
ATOM 825 N N . TRP A 1 211 ? 12.356 23.508 -13.053 1.000 7.303 96 TRP AAA N 1
ATOM 826 C CA . TRP A 1 211 ? 11.768 22.385 -12.341 1.000 7.879 96 TRP AAA CA 1
ATOM 827 C C . TRP A 1 211 ? 11.137 21.435 -13.347 1.000 11.168 96 TRP AAA C 1
ATOM 828 O O . TRP A 1 211 ? 10.875 21.773 -14.524 1.000 9.704 96 TRP AAA O 1
ATOM 839 N N . GLU A 1 212 ? 10.890 20.215 -12.868 1.000 8.601 97 GLU AAA N 1
ATOM 840 C CA A GLU A 1 212 ? 10.142 19.269 -13.682 0.700 8.779 97 GLU AAA CA 1
ATOM 841 C CA B GLU A 1 212 ? 10.179 19.239 -13.681 0.300 8.518 97 GLU AAA CA 1
ATOM 842 C C . GLU A 1 212 ? 9.250 18.425 -12.786 1.000 6.309 97 GLU AAA C 1
ATOM 843 O O . GLU A 1 212 ? 9.671 17.956 -11.731 1.000 6.325 97 GLU AAA O 1
ATOM 854 N N . ALA A 1 213 ? 8.006 18.295 -13.226 1.000 6.638 98 ALA AAA N 1
ATOM 855 C CA . ALA A 1 213 ? 6.994 17.535 -12.486 1.000 8.183 98 ALA AAA CA 1
ATOM 856 C C . ALA A 1 213 ? 6.862 16.157 -13.129 1.000 10.291 98 ALA AAA C 1
ATOM 857 O O . ALA A 1 213 ? 6.782 16.020 -14.363 1.000 10.380 98 ALA AAA O 1
ATOM 859 N N . VAL A 1 214 ? 6.804 15.130 -12.271 1.000 7.534 99 VAL AAA N 1
ATOM 860 C CA . VAL A 1 214 ? 6.545 13.777 -12.716 1.000 9.639 99 VAL AAA CA 1
ATOM 861 C C . VAL A 1 214 ? 5.383 13.225 -11.883 1.000 7.826 99 VAL AAA C 1
ATOM 862 O O . VAL A 1 214 ? 5.441 13.262 -10.650 1.000 7.211 99 VAL AAA O 1
ATOM 866 N N . ARG A 1 215 ? 4.339 12.678 -12.530 1.000 7.946 100 ARG AAA N 1
ATOM 867 C CA A ARG A 1 215 ? 3.286 12.019 -11.788 0.500 10.585 100 ARG AAA CA 1
ATOM 868 C CA B ARG A 1 215 ? 3.274 11.995 -11.830 0.500 11.291 100 ARG AAA CA 1
ATOM 869 C C . ARG A 1 215 ? 3.761 10.615 -11.400 1.000 10.758 100 ARG AAA C 1
ATOM 870 O O . ARG A 1 215 ? 4.135 9.803 -12.241 1.000 12.308 100 ARG AAA O 1
ATOM 885 N N . LEU A 1 216 ? 3.790 10.370 -10.088 1.000 4.417 101 LEU AAA N 1
ATOM 886 C CA . LEU A 1 216 ? 4.147 9.035 -9.598 1.000 5.409 101 LEU AAA CA 1
ATOM 887 C C . LEU A 1 216 ? 2.841 8.436 -9.108 1.000 7.089 101 LEU AAA C 1
ATOM 888 O O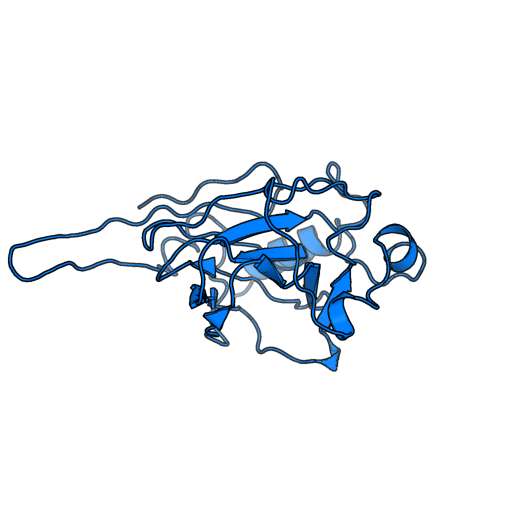 . LEU A 1 216 ? 2.424 8.663 -7.960 1.000 7.025 101 LEU AAA O 1
ATOM 893 N N . ASP A 1 217 ? 2.237 7.595 -9.953 1.000 7.586 102 ASP AAA N 1
ATOM 894 C CA . ASP A 1 217 ? 0.919 7.081 -9.617 1.000 8.652 102 ASP AAA CA 1
ATOM 895 C C . ASP A 1 217 ? 0.890 5.573 -9.855 1.000 7.648 102 ASP AAA C 1
ATOM 896 O O . ASP A 1 217 ? -0.166 4.939 -9.900 1.000 10.078 102 ASP AAA O 1
ATOM 901 N N . ASP A 1 218 ? 2.071 4.969 -9.932 1.000 7.454 103 ASP AAA N 1
ATOM 902 C CA . ASP A 1 218 ? 2.123 3.527 -10.071 1.000 8.929 103 ASP AAA CA 1
ATOM 903 C C . ASP A 1 218 ? 3.428 3.049 -9.450 1.000 8.158 103 ASP AAA C 1
ATOM 904 O O . ASP A 1 218 ? 4.439 3.711 -9.636 1.000 7.953 103 ASP AAA O 1
ATOM 909 N N . PRO A 1 219 ? 3.470 1.894 -8.749 1.000 7.415 104 PRO AAA N 1
ATOM 910 C CA A PRO A 1 219 ? 4.701 1.409 -8.138 0.600 6.980 104 PRO AAA CA 1
ATOM 911 C CA B PRO A 1 219 ? 4.708 1.418 -8.141 0.400 6.888 104 PRO AAA CA 1
ATOM 912 C C . PRO A 1 219 ? 5.803 1.062 -9.144 1.000 7.749 104 PRO AAA C 1
ATOM 913 O O . PRO A 1 219 ? 6.957 0.915 -8.755 1.000 8.595 104 PRO AAA O 1
ATOM 920 N N . HIS A 1 220 ? 5.467 0.984 -10.444 1.000 7.127 105 HIS AAA N 1
ATOM 921 C CA . HIS A 1 220 ? 6.511 0.630 -11.398 1.000 6.780 105 HIS AAA CA 1
ATOM 922 C C . HIS A 1 220 ? 7.280 1.822 -11.965 1.000 9.012 105 HIS AAA C 1
ATOM 923 O O . HIS A 1 220 ? 8.071 1.654 -12.910 1.000 9.676 105 HIS AAA O 1
ATOM 930 N N . ARG A 1 221 ? 7.004 3.029 -11.471 1.000 6.455 106 ARG AAA N 1
ATOM 931 C CA A ARG A 1 221 ? 7.740 4.209 -11.911 0.700 6.284 106 ARG AAA CA 1
ATOM 932 C CA B ARG A 1 221 ? 7.766 4.193 -11.912 0.300 6.671 106 ARG AAA CA 1
ATOM 933 C C . ARG A 1 221 ? 8.472 4.813 -10.708 1.000 6.614 106 ARG AAA C 1
ATOM 934 O O . ARG A 1 221 ? 7.870 5.008 -9.670 1.000 6.430 106 ARG AAA O 1
ATOM 949 N N . SER A 1 222 ? 9.774 5.076 -10.830 1.000 4.234 107 SER AAA N 1
ATOM 950 C CA . SER A 1 222 ? 10.511 5.646 -9.698 1.000 3.911 107 SER AAA CA 1
ATOM 951 C C . SER A 1 222 ? 11.332 6.823 -10.207 1.000 7.250 107 SER AAA C 1
ATOM 952 O O . SER A 1 222 ? 11.639 6.893 -11.411 1.000 6.916 107 SER AAA O 1
ATOM 955 N N . LEU A 1 223 ? 11.580 7.797 -9.341 1.000 4.114 108 LEU AAA N 1
ATOM 956 C CA . LEU A 1 223 ? 12.372 8.957 -9.705 1.000 4.371 108 LEU AAA CA 1
ATOM 957 C C . LEU A 1 223 ? 13.669 8.908 -8.916 1.000 5.607 108 LEU AAA C 1
ATOM 958 O O . LEU A 1 223 ? 13.640 8.718 -7.695 1.000 5.075 108 LEU AAA O 1
ATOM 963 N N . TYR A 1 224 ? 14.781 9.116 -9.622 1.000 3.335 109 TYR AAA N 1
ATOM 964 C CA . TYR A 1 224 ? 16.078 9.244 -8.960 1.000 4.477 109 TYR AAA CA 1
ATOM 965 C C . TYR A 1 224 ? 16.503 10.697 -9.055 1.000 4.723 109 TYR AAA C 1
ATOM 966 O O . TYR A 1 224 ? 16.514 11.299 -10.146 1.000 5.092 109 TYR AAA O 1
ATOM 975 N N . VAL A 1 225 ? 16.865 11.228 -7.873 1.000 3.062 110 VAL AAA N 1
ATOM 976 C CA A VAL A 1 225 ? 17.317 12.609 -7.771 0.600 4.367 110 VAL AAA CA 1
ATOM 977 C CA B VAL A 1 225 ? 17.372 12.586 -7.872 0.400 4.216 110 VAL AAA CA 1
ATOM 978 C C . VAL A 1 225 ? 18.732 12.603 -7.201 1.000 5.576 110 VAL AAA C 1
ATOM 979 O O . VAL A 1 225 ? 18.891 12.238 -6.029 1.000 4.937 110 VAL AAA O 1
ATOM 986 N N . GLU A 1 226 ? 19.736 13.034 -7.970 1.000 3.949 111 GLU AAA N 1
ATOM 987 C CA . GLU A 1 226 ? 21.098 12.930 -7.427 1.000 6.075 111 GLU AAA CA 1
ATOM 988 C C . GLU A 1 226 ? 21.306 13.986 -6.336 1.000 5.150 111 GLU AAA C 1
ATOM 989 O O . GLU A 1 226 ? 20.534 14.960 -6.212 1.000 5.524 111 GLU AAA O 1
ATOM 995 N N . ALA A 1 227 ? 22.419 13.822 -5.600 1.000 4.730 112 ALA AAA N 1
ATOM 996 C CA . ALA A 1 227 ? 22.838 14.763 -4.571 1.000 6.409 112 ALA AAA CA 1
ATOM 997 C C . ALA A 1 227 ? 22.975 16.160 -5.186 1.000 5.650 112 ALA AAA C 1
ATOM 998 O O . ALA A 1 227 ? 23.571 16.337 -6.268 1.000 6.858 112 ALA AAA O 1
ATOM 1000 N N . GLY A 1 228 ? 22.359 17.122 -4.493 1.000 6.274 113 GLY AAA N 1
ATOM 1001 C CA . GLY A 1 228 ? 22.480 18.538 -4.843 1.000 6.174 113 GLY AAA CA 1
ATOM 1002 C C . GLY A 1 228 ? 21.233 19.132 -5.500 1.000 8.060 113 GLY AAA C 1
ATOM 1003 O O . GLY A 1 228 ? 21.180 20.344 -5.699 1.000 8.906 113 GLY AAA O 1
ATOM 1004 N N . LEU A 1 229 ? 20.217 18.310 -5.830 1.000 4.689 114 LEU AAA N 1
ATOM 1005 C CA . LEU A 1 229 ? 18.956 18.850 -6.376 1.000 5.134 114 LEU AAA CA 1
ATOM 1006 C C . LEU A 1 229 ? 17.900 19.003 -5.287 1.000 5.022 114 LEU AAA C 1
ATOM 1007 O O . LEU A 1 229 ? 18.059 18.484 -4.199 1.000 7.962 114 LEU AAA O 1
ATOM 1012 N N . GLY A 1 230 ? 16.845 19.788 -5.583 1.000 5.385 115 GLY AAA N 1
ATOM 1013 C CA . GLY A 1 230 ? 15.763 19.911 -4.598 1.000 7.388 115 GLY AAA CA 1
ATOM 1014 C C . GLY A 1 230 ? 14.599 18.993 -4.948 1.000 5.784 115 GLY AAA C 1
ATOM 1015 O O . GLY A 1 230 ? 14.346 18.744 -6.144 1.000 5.180 115 GLY AAA O 1
ATOM 1016 N N . HIS A 1 231 ? 13.987 18.442 -3.912 1.000 5.648 116 HIS AAA N 1
ATOM 1017 C CA . HIS A 1 231 ? 12.935 17.471 -4.171 1.000 6.195 116 HIS AAA CA 1
ATOM 1018 C C . HIS A 1 231 ? 11.675 17.926 -3.426 1.000 7.003 116 HIS AAA C 1
ATOM 1019 O O . HIS A 1 231 ? 11.741 18.433 -2.313 1.000 7.155 116 HIS AAA O 1
ATOM 1026 N N . SER A 1 232 ? 10.514 17.588 -3.986 1.000 4.472 117 SER AAA N 1
ATOM 1027 C CA . SER A 1 232 ? 9.229 17.906 -3.358 1.000 4.249 117 SER AAA CA 1
ATOM 1028 C C . SER A 1 232 ? 8.187 16.970 -3.951 1.000 5.255 117 SER AAA C 1
ATOM 1029 O O . SER A 1 232 ? 8.376 16.453 -5.069 1.000 5.714 117 SER AAA O 1
ATOM 1032 N N . PHE A 1 233 ? 7.080 16.851 -3.227 1.000 4.187 118 PHE AAA N 1
ATOM 1033 C CA . PHE A 1 233 ? 5.933 16.226 -3.880 1.000 3.648 118 PHE AAA CA 1
ATOM 1034 C C . PHE A 1 233 ? 4.653 16.751 -3.219 1.000 5.186 118 PHE AAA C 1
ATOM 1035 O O . PHE A 1 233 ? 4.668 17.122 -2.018 1.000 3.472 118 PHE AAA O 1
ATOM 1043 N N . MET A 1 234 ? 3.528 16.567 -3.937 1.000 4.484 119 MET AAA N 1
ATOM 1044 C CA . MET A 1 234 ? 2.220 16.814 -3.322 1.000 4.928 119 MET AAA CA 1
ATOM 1045 C C . MET A 1 234 ? 1.385 15.535 -3.457 1.000 5.114 119 MET AAA C 1
ATOM 1046 O O . MET A 1 234 ? 1.354 14.959 -4.529 1.000 5.305 119 MET AAA O 1
ATOM 1051 N N . ALA A 1 235 ? 0.689 15.163 -2.384 1.000 4.158 120 ALA AAA N 1
ATOM 1052 C CA . ALA A 1 235 ? -0.192 14.008 -2.398 1.000 4.021 120 ALA AAA CA 1
ATOM 1053 C C . ALA A 1 235 ? -1.465 14.332 -3.184 1.000 5.634 120 ALA AAA C 1
ATOM 1054 O O . ALA A 1 235 ? -2.153 15.293 -2.866 1.000 4.905 120 ALA AAA O 1
ATOM 1056 N N . LEU A 1 236 ? -1.728 13.574 -4.265 1.000 4.755 121 LEU AAA N 1
ATOM 1057 C CA . LEU A 1 236 ? -2.926 13.761 -5.067 1.000 4.503 121 LEU AAA CA 1
ATOM 1058 C C . LEU A 1 236 ? -4.120 12.977 -4.541 1.000 5.700 121 LEU AAA C 1
ATOM 1059 O O . LEU A 1 236 ? -5.284 13.296 -4.885 1.000 8.571 121 LEU AAA O 1
ATOM 1064 N N . THR A 1 237 ? -3.827 11.978 -3.714 1.000 5.299 122 THR AAA N 1
ATOM 1065 C CA . THR A 1 237 ? -4.835 11.131 -3.095 1.000 5.026 122 THR AAA CA 1
ATOM 1066 C C . THR A 1 237 ? -4.615 11.113 -1.589 1.000 5.963 122 THR AAA C 1
ATOM 1067 O O . THR A 1 237 ? -3.494 11.319 -1.112 1.000 7.962 122 THR AAA O 1
ATOM 1071 N N . ASP A 1 238 ? -5.704 10.862 -0.865 1.000 6.351 123 ASP AAA N 1
ATOM 1072 C CA . ASP A 1 238 ? -5.586 10.799 0.569 1.000 6.781 123 ASP AAA CA 1
ATOM 1073 C C . ASP A 1 238 ? -4.799 9.566 0.995 1.000 9.649 123 ASP AAA C 1
ATOM 1074 O O . ASP A 1 238 ? -5.075 8.419 0.614 1.000 11.104 123 ASP AAA O 1
ATOM 1079 N N . ASP A 1 239 ? -3.822 9.800 1.854 1.000 8.926 124 ASP AAA N 1
ATOM 1080 C CA . ASP A 1 239 ? -2.994 8.744 2.411 1.000 9.192 124 ASP AAA CA 1
ATOM 1081 C C . ASP A 1 239 ? -2.103 8.102 1.351 1.000 7.289 124 ASP AAA C 1
ATOM 1082 O O . ASP A 1 239 ? -1.829 6.901 1.429 1.000 7.624 124 ASP AAA O 1
ATOM 1087 N N . ALA A 1 240 ? -1.620 8.876 0.383 1.000 7.106 125 ALA AAA N 1
ATOM 1088 C CA . ALA A 1 240 ? -0.627 8.385 -0.574 1.000 5.447 125 ALA AAA CA 1
ATOM 1089 C C . ALA A 1 240 ? 0.638 7.982 0.171 1.000 6.428 125 ALA AAA C 1
ATOM 1090 O O . ALA A 1 240 ? 1.023 8.640 1.136 1.000 5.320 125 ALA AAA O 1
ATOM 1092 N N . VAL A 1 241 ? 1.217 6.846 -0.234 1.000 3.856 126 VAL AAA N 1
ATOM 1093 C CA . VAL A 1 241 ? 2.396 6.323 0.439 1.000 3.609 126 VAL AAA CA 1
ATOM 1094 C C . VAL A 1 241 ? 3.568 6.423 -0.526 1.000 4.504 126 VAL AAA C 1
ATOM 1095 O O . VAL A 1 241 ? 3.489 5.927 -1.669 1.000 3.544 126 VAL AAA O 1
ATOM 1099 N N . VAL A 1 242 ? 4.611 7.099 -0.065 1.000 4.007 127 VAL AAA N 1
ATOM 1100 C CA . VAL A 1 242 ? 5.858 7.221 -0.823 1.000 4.422 127 VAL AAA CA 1
ATOM 1101 C C . VAL A 1 242 ? 6.968 6.539 -0.045 1.000 5.996 127 VAL AAA C 1
ATOM 1102 O O . VAL A 1 242 ? 7.068 6.688 1.182 1.000 4.534 127 VAL AAA O 1
ATOM 1106 N N A VAL A 1 243 ? 7.767 5.731 -0.754 0.500 3.985 128 VAL AAA N 1
ATOM 1107 N N B VAL A 1 243 ? 7.804 5.743 -0.722 0.500 4.021 128 VAL AAA N 1
ATOM 1108 C CA A VAL A 1 243 ? 8.949 5.164 -0.139 0.500 4.504 128 VAL AAA CA 1
ATOM 1109 C CA B VAL A 1 243 ? 8.899 5.089 -0.024 0.500 4.586 128 VAL AAA CA 1
ATOM 1110 C C A VAL A 1 243 ? 10.137 5.771 -0.839 0.500 4.349 128 VAL AAA C 1
ATOM 1111 C C B VAL A 1 243 ? 10.144 5.505 -0.778 0.500 4.255 128 VAL AAA C 1
ATOM 1112 O O A VAL A 1 243 ? 10.153 5.997 -2.052 0.500 4.081 128 VAL AAA O 1
ATOM 1113 O O B VAL A 1 243 ? 10.143 5.361 -2.022 0.500 3.344 128 VAL AAA O 1
ATOM 1120 N N . TYR A 1 244 ? 11.146 6.053 -0.049 1.000 4.791 129 TYR AAA N 1
ATOM 1121 C CA . TYR A 1 244 ? 12.325 6.519 -0.771 1.000 5.969 129 TYR AAA CA 1
ATOM 1122 C C . TYR A 1 244 ? 13.581 5.991 -0.111 1.000 5.298 129 TYR AAA C 1
ATOM 1123 O O . TYR A 1 244 ? 13.631 5.806 1.109 1.000 6.672 129 TYR AAA O 1
ATOM 1132 N N . LEU A 1 245 ? 14.526 5.650 -0.979 1.000 3.929 130 LEU AAA N 1
ATOM 1133 C CA . LEU A 1 245 ? 15.832 5.206 -0.553 1.000 4.937 130 LEU AAA CA 1
ATOM 1134 C C . LEU A 1 245 ? 16.731 6.439 -0.609 1.000 6.728 130 LEU AAA C 1
ATOM 1135 O O . LEU A 1 245 ? 16.735 7.200 -1.596 1.000 7.090 130 LEU AAA O 1
ATOM 1140 N N . THR A 1 246 ? 17.604 6.619 0.400 1.000 4.264 131 THR AAA N 1
ATOM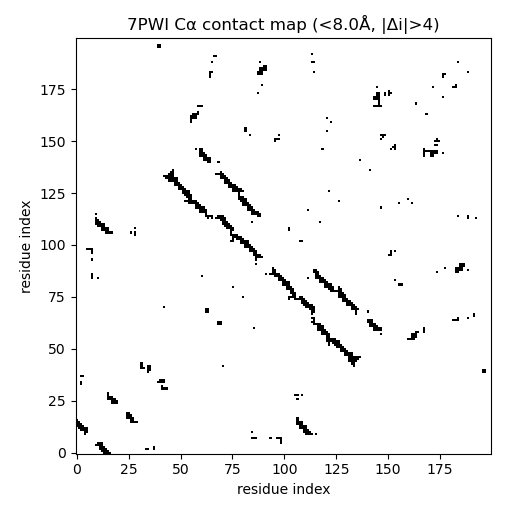 1141 C CA A THR A 1 246 ? 18.505 7.752 0.368 0.500 4.732 131 THR AAA CA 1
ATOM 1142 C CA B THR A 1 246 ? 18.513 7.755 0.377 0.500 4.691 131 THR AAA CA 1
ATOM 1143 C C . THR A 1 246 ? 19.936 7.264 0.579 1.000 5.056 131 THR AAA C 1
ATOM 1144 O O . THR A 1 246 ? 20.150 6.264 1.267 1.000 5.352 131 THR AAA O 1
ATOM 1151 N N . SER A 1 247 ? 20.887 7.979 -0.043 1.000 4.991 132 SER AAA N 1
ATOM 1152 C CA . SER A 1 247 ? 22.292 7.604 0.033 1.000 5.195 132 SER AAA CA 1
ATOM 1153 C C . SER A 1 247 ? 22.893 7.977 1.397 1.000 5.530 132 SER AAA C 1
ATOM 1154 O O . SER A 1 247 ? 23.969 7.446 1.725 1.000 7.059 132 SER AAA O 1
ATOM 1157 N N . GLN A 1 248 ? 22.273 8.912 2.126 1.000 6.769 133 GLN AAA N 1
ATOM 1158 C CA . GLN A 1 248 ? 22.810 9.299 3.432 1.000 9.141 133 GLN AAA CA 1
ATOM 1159 C C . GLN A 1 248 ? 21.652 9.417 4.418 1.000 9.980 133 GLN AAA C 1
ATOM 1160 O O . GLN A 1 248 ? 20.551 9.760 4.024 1.000 15.595 133 GLN AAA O 1
ATOM 1166 N N . GLY A 1 249 ? 21.937 9.119 5.693 1.000 15.629 134 GLY AAA N 1
ATOM 1167 C CA . GLY A 1 249 ? 20.887 9.197 6.706 1.000 18.569 134 GLY AAA CA 1
ATOM 1168 C C . GLY A 1 249 ? 20.363 10.631 6.851 1.000 34.378 134 GLY AAA C 1
ATOM 1169 O O . GLY A 1 249 ? 21.130 11.583 6.713 1.000 24.848 134 GLY AAA O 1
ATOM 1170 N N . TYR A 1 250 ? 19.051 10.781 7.097 1.000 29.416 135 TYR AAA N 1
ATOM 1171 C CA A TYR A 1 250 ? 18.444 12.074 7.390 0.600 37.829 135 TYR AAA CA 1
ATOM 1172 C CA B TYR A 1 250 ? 18.480 12.088 7.366 0.400 37.593 135 TYR AAA CA 1
ATOM 1173 C C . TYR A 1 250 ? 19.094 12.683 8.633 1.000 45.075 135 TYR AAA C 1
ATOM 1174 O O . TYR A 1 250 ? 19.236 12.006 9.649 1.000 30.808 135 TYR AAA O 1
ATOM 1191 N N . ALA A 1 251 ? 19.479 13.964 8.533 1.000 49.087 136 ALA AAA N 1
ATOM 1192 C CA . ALA A 1 251 ? 20.014 14.745 9.640 1.000 49.377 136 ALA AAA CA 1
ATOM 1193 C C . ALA A 1 251 ? 19.384 16.141 9.582 1.000 55.200 136 ALA AAA C 1
ATOM 1194 O O . ALA A 1 251 ? 19.557 16.861 8.600 1.000 32.726 136 ALA AAA O 1
ATOM 1196 N N . ALA A 1 252 ? 18.593 16.500 10.606 1.000 45.779 137 ALA AAA N 1
ATOM 1197 C CA . ALA A 1 252 ? 17.843 17.755 10.597 1.000 49.139 137 ALA AAA CA 1
ATOM 1198 C C . ALA A 1 252 ? 18.766 18.971 10.425 1.000 44.191 137 ALA AAA C 1
ATOM 1199 O O . ALA A 1 252 ? 18.404 19.922 9.721 1.000 29.943 137 ALA AAA O 1
ATOM 1201 N N . GLY A 1 253 ? 19.962 18.920 11.042 1.000 32.576 138 GLY AAA N 1
ATOM 1202 C CA . GLY A 1 253 ? 20.973 19.973 10.973 1.000 25.254 138 GLY AAA CA 1
ATOM 1203 C C . GLY A 1 253 ? 21.567 20.207 9.576 1.000 32.701 138 GLY AAA C 1
ATOM 1204 O O . GLY A 1 253 ? 22.124 21.271 9.307 1.000 28.892 138 GLY AAA O 1
ATOM 1205 N N . ARG A 1 254 ? 21.471 19.215 8.682 1.000 19.473 139 ARG AAA N 1
ATOM 1206 C CA . ARG A 1 254 ? 22.034 19.375 7.340 1.000 20.849 139 ARG AAA CA 1
ATOM 1207 C C . ARG A 1 254 ? 20.930 19.619 6.313 1.000 20.452 139 ARG AAA C 1
ATOM 1208 O O . ARG A 1 254 ? 21.217 19.839 5.135 1.000 15.635 139 ARG AAA O 1
ATOM 1216 N N . GLU A 1 255 ? 19.685 19.597 6.785 1.000 19.363 140 GLU AAA N 1
ATOM 1217 C CA . GLU A 1 255 ? 18.492 19.648 5.964 1.000 29.050 140 GLU AAA CA 1
ATOM 1218 C C . GLU A 1 255 ? 18.081 21.102 5.766 1.000 26.809 140 GLU AAA C 1
ATOM 1219 O O . GLU A 1 255 ? 18.025 21.859 6.734 1.000 28.477 140 GLU AAA O 1
ATOM 1225 N N . HIS A 1 256 ? 17.814 21.473 4.507 1.000 14.923 141 HIS AAA N 1
ATOM 1226 C CA . HIS A 1 256 ? 17.391 22.813 4.160 1.000 14.197 141 HIS AAA CA 1
ATOM 1227 C C . HIS A 1 256 ? 16.124 22.711 3.311 1.000 13.469 141 HIS AAA C 1
ATOM 1228 O O . HIS A 1 256 ? 15.719 21.629 2.878 1.000 12.073 141 HIS AAA O 1
ATOM 1235 N N . GLY A 1 257 ? 15.486 23.868 3.180 1.000 14.915 142 GLY AAA N 1
ATOM 1236 C CA . GLY A 1 257 ? 14.204 23.967 2.508 1.000 15.575 142 GLY AAA CA 1
ATOM 1237 C C . GLY A 1 257 ? 14.076 25.295 1.787 1.000 15.517 142 GLY AAA C 1
ATOM 1238 O O . GLY A 1 257 ? 14.530 26.337 2.273 1.000 17.318 142 GLY AAA O 1
ATOM 1239 N N . VAL A 1 258 ? 13.390 25.244 0.632 1.000 13.041 143 VAL AAA N 1
ATOM 1240 C CA . VAL A 1 258 ? 12.956 26.411 -0.092 1.000 11.222 143 VAL AAA CA 1
ATOM 1241 C C . VAL A 1 258 ? 11.426 26.359 -0.171 1.000 10.427 143 VAL AAA C 1
ATOM 1242 O O . VAL A 1 258 ? 10.827 25.289 -0.299 1.000 10.794 143 VAL AAA O 1
ATOM 1246 N N . HIS A 1 259 ? 10.786 27.522 -0.065 1.000 10.959 144 HIS AAA N 1
ATOM 1247 C CA . HIS A 1 259 ? 9.327 27.549 -0.062 1.000 13.510 144 HIS AAA CA 1
ATOM 1248 C C . HIS A 1 259 ? 8.777 27.022 -1.388 1.000 8.520 144 HIS AAA C 1
ATOM 1249 O O . HIS A 1 259 ? 9.114 27.524 -2.470 1.000 8.963 144 HIS AAA O 1
ATOM 1256 N N . PRO A 1 260 ? 7.899 25.965 -1.358 1.000 8.355 145 PRO AAA N 1
ATOM 1257 C CA . PRO A 1 260 ? 7.453 25.335 -2.616 1.000 8.559 145 PRO AAA CA 1
ATOM 1258 C C . PRO A 1 260 ? 6.527 26.147 -3.517 1.000 7.221 145 PRO AAA C 1
ATOM 1259 O O . PRO A 1 260 ? 6.361 25.845 -4.701 1.000 6.171 145 PRO AAA O 1
ATOM 1263 N N . LEU A 1 261 ? 5.946 27.231 -2.955 1.000 8.931 146 LEU AAA N 1
ATOM 1264 C CA . LEU A 1 261 ? 5.042 28.089 -3.701 1.000 8.682 146 LEU AAA CA 1
ATOM 1265 C C . LEU A 1 261 ? 5.729 29.389 -4.114 1.000 10.023 146 LEU AAA C 1
ATOM 1266 O O . LEU A 1 261 ? 5.094 30.300 -4.646 1.000 11.229 146 LEU AAA O 1
ATOM 1271 N N . ASP A 1 262 ? 7.062 29.449 -4.000 1.000 11.674 147 ASP AAA N 1
ATOM 1272 C CA . ASP A 1 262 ? 7.781 30.647 -4.407 1.000 12.138 147 ASP AAA CA 1
ATOM 1273 C C . ASP A 1 262 ? 7.508 30.974 -5.869 1.000 12.876 147 ASP AAA C 1
ATOM 1274 O O . ASP A 1 262 ? 7.821 30.198 -6.747 1.000 11.719 147 ASP AAA O 1
ATOM 1279 N N . PRO A 1 263 ? 6.981 32.178 -6.223 1.000 15.843 148 PRO AAA N 1
ATOM 1280 C CA . PRO A 1 263 ? 6.723 32.530 -7.618 1.000 14.834 148 PRO AAA CA 1
ATOM 1281 C C . PRO A 1 263 ? 8.012 32.692 -8.418 1.000 13.404 148 PRO AAA C 1
ATOM 1282 O O . PRO A 1 263 ? 7.984 32.632 -9.634 1.000 14.143 148 PRO AAA O 1
ATOM 1286 N N . ASP A 1 264 ? 9.163 32.788 -7.711 1.000 14.795 149 ASP AAA N 1
ATOM 1287 C CA . ASP A 1 264 ? 10.458 32.799 -8.405 1.000 15.861 149 ASP AAA CA 1
ATOM 1288 C C . ASP A 1 264 ? 10.789 31.424 -9.014 1.000 15.997 149 ASP AAA C 1
ATOM 1289 O O . ASP A 1 264 ? 11.537 31.323 -9.989 1.000 17.989 149 ASP AAA O 1
ATOM 1294 N N . LEU A 1 265 ? 10.171 30.358 -8.473 1.000 12.759 150 LEU AAA N 1
ATOM 1295 C CA . LEU A 1 265 ? 10.247 29.039 -9.114 1.000 12.049 150 LEU AAA CA 1
ATOM 1296 C C . LEU A 1 265 ? 9.037 28.832 -10.011 1.000 11.717 150 LEU AAA C 1
ATOM 1297 O O . LEU A 1 265 ? 9.171 28.344 -11.115 1.000 12.458 150 LEU AAA O 1
ATOM 1302 N N . GLY A 1 266 ? 7.844 29.192 -9.525 1.000 12.239 151 GLY AAA N 1
ATOM 1303 C CA . GLY A 1 266 ? 6.682 29.109 -10.414 1.000 10.748 151 GLY AAA CA 1
ATOM 1304 C C . GLY A 1 266 ? 6.239 27.678 -10.736 1.000 8.991 151 GLY AAA C 1
ATOM 1305 O O . GLY A 1 266 ? 5.741 27.403 -11.850 1.000 9.868 151 GLY AAA O 1
ATOM 1306 N N . ILE A 1 267 ? 6.388 26.806 -9.744 1.000 8.818 152 ILE AAA N 1
ATOM 1307 C CA . ILE A 1 267 ? 5.968 25.413 -9.941 1.000 8.769 152 ILE AAA CA 1
ATOM 1308 C C . ILE A 1 267 ? 4.452 25.344 -10.183 1.000 10.029 152 ILE AAA C 1
ATOM 1309 O O . ILE A 1 267 ? 3.702 25.923 -9.406 1.000 11.093 152 ILE AAA O 1
ATOM 1314 N N . ALA A 1 268 ? 4.054 24.529 -11.173 1.000 11.955 153 ALA AAA N 1
ATOM 1315 C CA . ALA A 1 268 ? 2.639 24.334 -11.491 1.000 15.904 153 ALA AAA CA 1
ATOM 1316 C C . ALA A 1 268 ? 2.031 23.197 -10.665 1.000 10.188 153 ALA AAA C 1
ATOM 1317 O O . ALA A 1 268 ? 1.912 22.061 -11.140 1.000 17.981 153 ALA AAA O 1
ATOM 1319 N N . TRP A 1 269 ? 1.746 23.471 -9.400 1.000 8.796 154 TRP AAA N 1
ATOM 1320 C CA . TRP A 1 269 ? 1.129 22.507 -8.524 1.000 8.074 154 TRP AAA CA 1
ATOM 1321 C C . TRP A 1 269 ? -0.293 22.235 -9.016 1.000 11.599 154 TRP AAA C 1
ATOM 1322 O O . TRP A 1 269 ? -0.843 23.044 -9.772 1.000 15.844 154 TRP AAA O 1
ATOM 1333 N N . PRO A 1 270 ? -0.868 21.053 -8.710 1.000 11.318 155 PRO AAA N 1
ATOM 1334 C CA . PRO A 1 270 ? -2.144 20.645 -9.307 1.000 19.438 155 PRO AAA CA 1
ATOM 1335 C C . PRO A 1 270 ? -3.279 21.642 -9.116 1.000 13.999 155 PRO AAA C 1
ATOM 1336 O O . PRO A 1 270 ? -3.513 22.204 -8.036 1.000 14.926 155 PRO AAA O 1
ATOM 1340 N N . ASP A 1 271 ? -3.980 21.808 -10.229 1.000 14.224 156 ASP AAA N 1
ATOM 1341 C CA A ASP A 1 271 ? -5.171 22.624 -10.263 0.600 16.918 156 ASP AAA CA 1
ATOM 1342 C CA B ASP A 1 271 ? -5.198 22.589 -10.311 0.400 16.525 156 ASP AAA CA 1
ATOM 1343 C C . ASP A 1 271 ? -6.197 22.010 -9.316 1.000 14.358 156 ASP AAA C 1
ATOM 1344 O O . ASP A 1 271 ? -6.412 20.796 -9.299 1.000 18.539 156 ASP AAA O 1
ATOM 1353 N N . GLY A 1 272 ? -6.824 22.871 -8.528 1.000 10.533 157 GLY AAA N 1
ATOM 1354 C CA . GLY A 1 272 ? -7.941 22.395 -7.722 1.000 10.966 157 GLY AAA CA 1
ATOM 1355 C C . GLY A 1 272 ? -7.612 21.701 -6.412 1.000 9.546 157 GLY AAA C 1
ATOM 1356 O O . GLY A 1 272 ? -8.527 21.247 -5.721 1.000 9.419 157 GLY AAA O 1
ATOM 1357 N N . ILE A 1 273 ? -6.326 21.664 -5.996 1.000 8.907 158 ILE AAA N 1
ATOM 1358 C CA . ILE A 1 273 ? -6.008 21.053 -4.712 1.000 8.185 158 ILE AAA CA 1
ATOM 1359 C C . ILE A 1 273 ? -5.362 22.120 -3.835 1.000 8.417 158 ILE AAA C 1
ATOM 1360 O O . ILE A 1 273 ? -4.346 22.651 -4.202 1.000 12.247 158 ILE AAA O 1
ATOM 1365 N N . GLU A 1 274 ? -5.909 22.345 -2.653 1.000 11.590 159 GLU AAA N 1
ATOM 1366 C CA A GLU A 1 274 ? -5.284 23.328 -1.792 0.600 14.110 159 GLU AAA CA 1
ATOM 1367 C CA B GLU A 1 274 ? -5.349 23.289 -1.697 0.400 12.500 159 GLU AAA CA 1
ATOM 1368 C C . GLU A 1 274 ? -4.069 22.681 -1.135 1.000 10.600 159 GLU AAA C 1
ATOM 1369 O O . GLU A 1 274 ? -4.129 21.607 -0.539 1.000 13.450 159 GLU AAA O 1
ATOM 1380 N N . PRO A 1 275 ? -2.882 23.316 -1.258 1.000 10.605 160 PRO AAA N 1
ATOM 1381 C CA . PRO A 1 275 ? -1.676 22.780 -0.621 1.000 10.059 160 PRO AAA CA 1
ATOM 1382 C C . PRO A 1 275 ? -1.760 22.885 0.900 1.000 12.431 160 PRO AAA C 1
ATOM 1383 O O . PRO A 1 275 ? -2.288 23.877 1.437 1.000 14.108 160 PRO AAA O 1
ATOM 1387 N N . VAL A 1 276 ? -1.276 21.840 1.575 1.000 9.628 161 VAL AAA N 1
ATOM 1388 C CA . VAL A 1 276 ? -1.162 21.788 3.024 1.000 10.995 161 VAL AAA CA 1
ATOM 1389 C C . VAL A 1 276 ? 0.314 21.680 3.378 1.000 12.183 161 VAL AAA C 1
ATOM 1390 O O . VAL A 1 276 ? 0.950 20.682 3.087 1.000 12.221 161 VAL AAA O 1
ATOM 1394 N N . LEU A 1 277 ? 0.896 22.745 3.923 1.000 15.058 162 LEU AAA N 1
ATOM 1395 C CA . LEU A 1 277 ? 2.310 22.783 4.287 1.000 14.689 162 LEU AAA CA 1
ATOM 1396 C C . LEU A 1 277 ? 2.498 22.633 5.808 1.000 15.939 162 LEU AAA C 1
ATOM 1397 O O . LEU A 1 277 ? 1.631 23.034 6.594 1.000 17.156 162 LEU AAA O 1
ATOM 1402 N N . SER A 1 278 ? 3.633 22.059 6.210 1.000 16.280 163 SER AAA N 1
ATOM 1403 C CA . SER A 1 278 ? 4.045 22.022 7.611 1.000 22.279 163 SER AAA CA 1
ATOM 1404 C C . SER A 1 278 ? 4.430 23.427 8.072 1.000 20.558 163 SER AAA C 1
ATOM 1405 O O . SER A 1 278 ? 4.639 24.321 7.255 1.000 17.422 163 SER AAA O 1
ATOM 1408 N N . GLU A 1 279 ? 4.561 23.639 9.393 1.000 25.718 164 GLU AAA N 1
ATOM 1409 C CA . GLU A 1 279 ? 5.018 24.948 9.844 1.000 24.239 164 GLU AAA CA 1
ATOM 1410 C C . GLU A 1 279 ? 6.378 25.289 9.233 1.000 24.488 164 GLU AAA C 1
ATOM 1411 O O . GLU A 1 279 ? 6.561 26.374 8.678 1.000 25.958 164 GLU AAA O 1
ATOM 1417 N N . LYS A 1 280 ? 7.304 24.331 9.277 1.000 26.473 165 LYS AAA N 1
ATOM 1418 C CA . LYS A 1 280 ? 8.639 24.536 8.734 1.000 25.741 165 LYS AAA CA 1
ATOM 1419 C C . LYS A 1 280 ? 8.627 24.876 7.242 1.000 31.578 165 LYS AAA C 1
ATOM 1420 O O . LYS A 1 280 ? 9.434 25.696 6.809 1.000 31.586 165 LYS AAA O 1
ATOM 1426 N N . ASP A 1 281 ? 7.773 24.224 6.433 1.000 19.759 166 ASP AAA N 1
ATOM 1427 C CA . ASP A 1 281 ? 7.746 24.530 5.001 1.000 21.794 166 ASP AAA CA 1
ATOM 1428 C C . ASP A 1 281 ? 7.072 25.881 4.767 1.000 27.170 166 ASP AAA C 1
ATOM 1429 O O . ASP A 1 281 ? 7.451 26.602 3.850 1.000 21.882 166 ASP AAA O 1
ATOM 1434 N N . ARG A 1 282 ? 6.109 26.261 5.627 1.000 21.793 167 ARG AAA N 1
ATOM 1435 C CA . ARG A 1 282 ? 5.421 27.540 5.477 1.000 18.128 167 ARG AAA CA 1
ATOM 1436 C C . ARG A 1 282 ? 6.347 28.725 5.737 1.000 19.958 167 ARG AAA C 1
ATOM 1437 O O . ARG A 1 282 ? 6.178 29.766 5.113 1.000 26.413 167 ARG AAA O 1
ATOM 1445 N N . GLN A 1 283 ? 7.305 28.544 6.647 1.000 20.671 168 GLN AAA N 1
ATOM 1446 C CA A GLN A 1 283 ? 8.183 29.633 7.040 0.700 25.789 168 GLN AAA CA 1
ATOM 1447 C CA B GLN A 1 283 ? 8.202 29.603 7.080 0.300 23.456 168 GLN AAA CA 1
ATOM 1448 C C . GLN A 1 283 ? 9.502 29.527 6.282 1.000 28.980 168 GLN AAA C 1
ATOM 1449 O O . GLN A 1 283 ? 10.466 30.220 6.611 1.000 24.687 168 GLN AAA O 1
ATOM 1460 N N . ALA A 1 284 ? 9.531 28.669 5.245 1.000 21.730 169 ALA AAA N 1
ATOM 1461 C CA . ALA A 1 284 ? 10.754 28.462 4.476 1.000 17.841 169 ALA AAA CA 1
ATOM 1462 C C . ALA A 1 284 ? 11.045 29.680 3.612 1.000 14.545 169 ALA AAA C 1
ATOM 1463 O O . ALA A 1 284 ? 10.137 30.344 3.143 1.000 17.220 169 ALA AAA O 1
ATOM 1465 N N . PRO A 1 285 ? 12.339 30.080 3.424 1.000 15.614 170 PRO AAA N 1
ATOM 1466 C CA . PRO A 1 285 ? 12.673 31.201 2.566 1.000 16.018 170 PRO AAA CA 1
ATOM 1467 C C . PRO A 1 285 ? 12.469 30.849 1.099 1.000 13.055 170 PRO AAA C 1
ATOM 1468 O O . PRO A 1 285 ? 12.446 29.667 0.749 1.000 15.694 170 PRO AAA O 1
ATOM 1472 N N . GLY A 1 286 ? 12.355 31.874 0.267 1.000 11.473 171 GLY AAA N 1
ATOM 1473 C CA . GLY A 1 286 ? 12.349 31.766 -1.180 1.000 10.434 171 GLY AAA CA 1
ATOM 1474 C C . GLY A 1 286 ? 13.747 31.403 -1.710 1.000 12.010 171 GLY AAA C 1
ATOM 1475 O O . GLY A 1 286 ? 14.742 31.587 -1.011 1.000 10.800 171 GLY AAA O 1
ATOM 1476 N N . ILE A 1 287 ? 13.815 31.065 -3.002 1.000 10.934 172 ILE AAA N 1
ATOM 1477 C CA . ILE A 1 287 ? 15.077 30.656 -3.607 1.000 9.850 172 ILE AAA CA 1
ATOM 1478 C C . ILE A 1 287 ? 16.037 31.853 -3.645 1.000 12.875 172 ILE AAA C 1
ATOM 1479 O O . ILE A 1 287 ? 17.241 31.679 -3.511 1.000 11.820 172 ILE AAA O 1
ATOM 1484 N N . ALA A 1 288 ? 15.534 33.075 -3.804 1.000 9.997 173 ALA AAA N 1
ATOM 1485 C CA . ALA A 1 288 ? 16.477 34.181 -4.007 1.000 12.394 173 ALA AAA CA 1
ATOM 1486 C C . ALA A 1 288 ? 17.147 34.552 -2.694 1.000 13.041 173 ALA AAA C 1
ATOM 1487 O O . ALA A 1 288 ? 18.333 34.924 -2.689 1.000 11.445 173 ALA AAA O 1
ATOM 1489 N N . GLU A 1 289 ? 16.422 34.406 -1.589 1.000 10.867 174 GLU AAA N 1
ATOM 1490 C CA . GLU A 1 289 ? 17.003 34.588 -0.279 1.000 11.861 174 GLU AAA CA 1
ATOM 1491 C C . GLU A 1 289 ? 18.053 33.525 0.049 1.000 17.705 174 GLU AAA C 1
ATOM 1492 O O . GLU A 1 289 ? 19.104 33.803 0.671 1.000 15.308 174 GLU AAA O 1
ATOM 1498 N N . MET A 1 290 ? 17.721 32.247 -0.251 1.000 10.903 175 MET AAA N 1
ATOM 1499 C CA . MET A 1 290 ? 18.670 31.190 0.028 1.000 10.653 175 MET AAA CA 1
ATOM 1500 C C . MET A 1 290 ? 19.931 31.394 -0.812 1.000 10.832 175 MET AAA C 1
ATOM 1501 O O . MET A 1 290 ? 21.045 31.132 -0.328 1.000 12.500 175 MET AAA O 1
ATOM 1506 N N . GLU A 1 291 ? 19.742 31.813 -2.063 1.000 9.128 176 GLU AAA N 1
ATOM 1507 C CA . GLU A 1 291 ? 20.869 32.040 -2.944 1.000 10.212 176 GLU AAA CA 1
ATOM 1508 C C . GLU A 1 291 ? 21.853 33.053 -2.345 1.000 17.280 176 GLU AAA C 1
ATOM 1509 O O . GLU A 1 291 ? 23.038 32.756 -2.174 1.000 16.587 176 GLU AAA O 1
ATOM 1515 N N . ARG A 1 292 ? 21.352 34.222 -1.954 1.000 17.738 177 ARG AAA N 1
ATOM 1516 C CA A ARG A 1 292 ? 22.261 35.286 -1.555 0.600 15.794 177 ARG AAA CA 1
ATOM 1517 C CA B ARG A 1 292 ? 22.242 35.303 -1.549 0.400 16.652 177 ARG AAA CA 1
ATOM 1518 C C . ARG A 1 292 ? 22.871 35.032 -0.179 1.000 18.188 177 ARG AAA C 1
ATOM 1519 O O . ARG A 1 292 ? 23.914 35.622 0.153 1.000 18.064 177 ARG AAA O 1
ATOM 1534 N N . ARG A 1 293 ? 22.277 34.129 0.613 1.000 15.097 178 ARG AAA N 1
ATOM 1535 C CA A ARG A 1 293 ? 22.791 33.765 1.921 0.700 16.423 178 ARG AAA CA 1
ATOM 1536 C CA B ARG A 1 293 ? 22.809 33.783 1.921 0.300 17.597 178 ARG AAA CA 1
ATOM 1537 C C . ARG A 1 293 ? 23.782 32.605 1.831 1.000 20.023 178 ARG AAA C 1
ATOM 1538 O O . ARG A 1 293 ? 24.273 32.144 2.852 1.000 15.913 178 ARG AAA O 1
ATOM 1553 N N . GLY A 1 294 ? 24.029 32.115 0.605 1.000 19.046 179 GLY AAA N 1
ATOM 1554 C CA . GLY A 1 294 ? 24.987 31.042 0.330 1.000 16.570 179 GLY AAA CA 1
ATOM 1555 C C . GLY A 1 294 ? 24.540 29.674 0.840 1.000 18.325 179 GLY AAA C 1
ATOM 1556 O O . GLY A 1 294 ? 25.364 28.830 1.191 1.000 19.340 179 GLY AAA O 1
ATOM 1557 N N . LEU A 1 295 ? 23.231 29.437 0.864 1.000 11.623 180 LEU AAA N 1
ATOM 1558 C CA . LEU A 1 295 ? 22.707 28.198 1.400 1.000 14.389 180 LEU AAA CA 1
ATOM 1559 C C . LEU A 1 295 ? 22.274 27.227 0.279 1.000 9.333 180 LEU AAA C 1
ATOM 1560 O O . LEU A 1 295 ? 21.753 26.165 0.592 1.000 18.922 180 LEU AAA O 1
ATOM 1565 N N . LEU A 1 296 ? 22.406 27.630 -0.984 1.000 8.477 181 LEU AAA N 1
ATOM 1566 C CA . LEU A 1 296 ? 22.105 26.681 -2.071 1.000 7.597 181 LEU AAA CA 1
ATOM 1567 C C . LEU A 1 296 ? 23.388 25.975 -2.511 1.000 8.074 181 LEU AAA C 1
ATOM 1568 O O . LEU A 1 296 ? 24.499 26.507 -2.409 1.000 11.653 181 LEU AAA O 1
ATOM 1573 N N . PRO A 1 297 ? 23.296 24.740 -3.038 1.000 8.384 182 PRO AAA N 1
ATOM 1574 C CA . PRO A 1 297 ? 24.484 24.098 -3.612 1.000 8.176 182 PRO AAA CA 1
ATOM 1575 C C . PRO A 1 297 ? 24.932 24.883 -4.850 1.000 8.936 182 PRO AAA C 1
ATOM 1576 O O . PRO A 1 297 ? 24.161 25.520 -5.548 1.000 7.247 182 PRO AAA O 1
ATOM 1580 N N . ASP A 1 298 ? 26.240 24.800 -5.108 1.000 9.809 183 ASP AAA N 1
ATOM 1581 C CA . ASP A 1 298 ? 26.911 25.320 -6.275 1.000 9.397 183 ASP AAA CA 1
ATOM 1582 C C . ASP A 1 298 ? 26.998 24.238 -7.35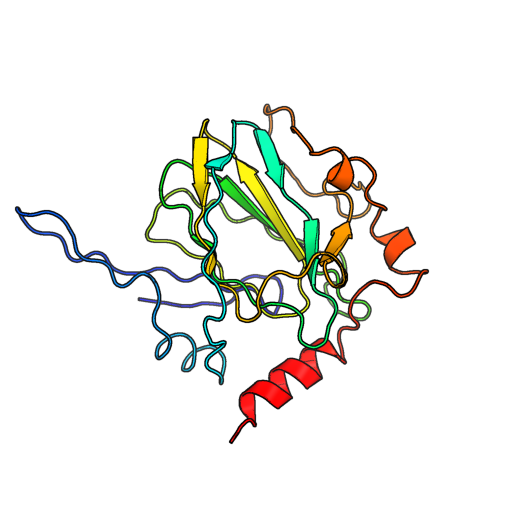1 1.000 7.670 183 ASP AAA C 1
ATOM 1583 O O . ASP A 1 298 ? 27.400 23.128 -7.080 1.000 8.396 183 ASP AAA O 1
ATOM 1588 N N . TYR A 1 299 ? 26.616 24.580 -8.566 1.000 6.847 184 TYR AAA N 1
ATOM 1589 C CA . TYR A 1 299 ? 26.566 23.606 -9.659 1.000 7.272 184 TYR AAA CA 1
ATOM 1590 C C . TYR A 1 299 ? 27.926 22.953 -9.948 1.000 6.572 184 TYR AAA C 1
ATOM 1591 O O . TYR A 1 299 ? 28.016 21.739 -10.079 1.000 6.657 184 TYR AAA O 1
ATOM 1600 N N . GLU A 1 300 ? 29.007 23.722 -9.991 1.000 6.055 185 GLU AAA N 1
ATOM 1601 C CA A GLU A 1 300 ? 30.283 23.066 -10.233 0.600 8.117 185 GLU AAA CA 1
ATOM 1602 C CA B GLU A 1 300 ? 30.374 23.215 -10.127 0.400 8.664 185 GLU AAA CA 1
ATOM 1603 C C . GLU A 1 300 ? 30.674 22.159 -9.067 1.000 7.919 185 GLU AAA C 1
ATOM 1604 O O . GLU A 1 300 ? 31.306 21.127 -9.340 1.000 5.753 185 GLU AAA O 1
ATOM 1615 N N . GLU A 1 301 ? 30.276 22.458 -7.803 1.000 6.805 186 GLU AAA N 1
ATOM 1616 C CA . GLU A 1 301 ? 30.554 21.577 -6.680 1.000 6.596 186 GLU AAA CA 1
ATOM 1617 C C . GLU A 1 301 ? 29.729 20.303 -6.838 1.000 5.679 186 GLU AAA C 1
ATOM 1618 O O . GLU A 1 301 ? 30.188 19.202 -6.522 1.000 5.051 186 GLU AAA O 1
ATOM 1624 N N . CYS A 1 302 ? 28.490 20.438 -7.346 1.000 5.471 187 CYS AAA N 1
ATOM 1625 C CA . CYS A 1 302 ? 27.653 19.252 -7.571 1.000 5.499 187 CYS AAA CA 1
ATOM 1626 C C . CYS A 1 302 ? 28.278 18.332 -8.617 1.000 6.039 187 CYS AAA C 1
ATOM 1627 O O . CYS A 1 302 ? 28.223 17.111 -8.470 1.000 6.008 187 CYS AAA O 1
ATOM 1630 N N . LEU A 1 303 ? 28.760 18.904 -9.733 1.000 6.253 188 LEU AAA N 1
ATOM 1631 C CA . LEU A 1 303 ? 29.379 18.133 -10.818 1.000 6.232 188 LEU AAA CA 1
ATOM 1632 C C . LEU A 1 303 ? 30.636 17.452 -10.296 1.000 5.662 188 LEU AAA C 1
ATOM 1633 O O . LEU A 1 303 ? 30.872 16.264 -10.571 1.000 7.565 188 LEU AAA O 1
ATOM 1638 N N . ALA A 1 304 ? 31.444 18.182 -9.518 1.000 6.270 189 ALA AAA N 1
ATOM 1639 C CA . ALA A 1 304 ? 32.669 17.570 -9.000 1.000 6.478 189 ALA AAA CA 1
ATOM 1640 C C . ALA A 1 304 ? 32.361 16.449 -8.029 1.000 7.745 189 ALA AAA C 1
ATOM 1641 O O . ALA A 1 304 ? 33.080 15.452 -8.022 1.000 6.210 189 ALA AAA O 1
ATOM 1643 N N . PHE A 1 305 ? 31.288 16.565 -7.241 1.000 6.550 190 PHE AAA N 1
ATOM 1644 C CA . PHE A 1 305 ? 30.869 15.498 -6.347 1.000 5.779 190 PHE AAA CA 1
ATOM 1645 C C . PHE A 1 305 ? 30.433 14.255 -7.117 1.000 5.015 190 PHE AAA C 1
ATOM 1646 O O . PHE A 1 305 ? 30.835 13.146 -6.765 1.000 4.574 190 PHE AAA O 1
ATOM 1654 N N . ARG A 1 306 ? 29.669 14.436 -8.198 1.000 5.227 191 ARG AAA N 1
ATOM 1655 C CA . ARG A 1 306 ? 29.258 13.321 -9.029 1.000 5.612 191 ARG AAA CA 1
ATOM 1656 C C . ARG A 1 306 ? 30.512 12.630 -9.581 1.000 5.829 191 ARG AAA C 1
ATOM 1657 O O . ARG A 1 306 ? 30.646 11.406 -9.520 1.000 6.682 191 ARG AAA O 1
ATOM 1665 N N . ARG A 1 307 ? 31.500 13.396 -10.020 1.000 6.579 192 ARG AAA N 1
ATOM 1666 C CA . ARG A 1 307 ? 32.730 12.786 -10.559 1.000 7.817 192 ARG AAA CA 1
ATOM 1667 C C . ARG A 1 307 ? 33.473 12.015 -9.471 1.000 8.581 192 ARG AAA C 1
ATOM 1668 O O . ARG A 1 307 ? 33.986 10.904 -9.706 1.000 9.886 192 ARG AAA O 1
ATOM 1676 N N . SER A 1 308 ? 33.499 12.548 -8.243 1.000 7.583 193 SER AAA N 1
ATOM 1677 C CA . SER A 1 308 ? 34.123 11.866 -7.113 1.000 7.505 193 SER AAA CA 1
ATOM 1678 C C . SER A 1 308 ? 33.454 10.523 -6.842 1.000 8.307 193 SER AAA C 1
ATOM 1679 O O . SER A 1 308 ? 34.144 9.530 -6.628 1.000 8.624 193 SER AAA O 1
ATOM 1682 N N . LEU A 1 309 ? 32.125 10.449 -6.936 1.000 6.040 194 LEU AAA N 1
ATOM 1683 C CA . LEU A 1 309 ? 31.477 9.180 -6.663 1.000 7.133 194 LEU AAA CA 1
ATOM 1684 C C . LEU A 1 309 ? 31.901 8.162 -7.716 1.000 7.186 194 LEU AAA C 1
ATOM 1685 O O . LEU A 1 309 ? 31.924 6.976 -7.410 1.000 9.239 194 LEU AAA O 1
ATOM 1690 N N . CYS A 1 310 ? 32.063 8.603 -8.976 1.000 8.329 195 CYS AAA N 1
ATOM 1691 C CA . CYS A 1 310 ? 32.432 7.699 -10.052 1.000 9.624 195 CYS AAA CA 1
ATOM 1692 C C . CYS A 1 310 ? 33.866 7.203 -9.869 1.000 13.525 195 CYS AAA C 1
ATOM 1693 O O . CYS A 1 310 ? 34.183 6.124 -10.363 1.000 21.157 195 CYS AAA O 1
ATOM 1696 N N . GLU A 1 311 ? 34.685 7.903 -9.071 1.000 11.073 196 GLU AAA N 1
ATOM 1697 C CA . GLU A 1 311 ? 36.102 7.564 -8.927 1.000 12.304 196 GLU AAA CA 1
ATOM 1698 C C . GLU A 1 311 ? 36.365 6.739 -7.674 1.000 18.009 196 GLU AAA C 1
ATOM 1699 O O . GLU A 1 311 ? 37.516 6.378 -7.411 1.000 23.390 196 GLU AAA O 1
ATOM 1705 N N . ARG A 1 312 ? 35.343 6.508 -6.843 1.000 15.643 197 ARG AAA N 1
ATOM 1706 C CA A ARG A 1 312 ? 35.513 5.841 -5.562 0.400 24.180 197 ARG AAA CA 1
ATOM 1707 C CA B ARG A 1 312 ? 35.571 5.856 -5.568 0.600 22.712 197 ARG AAA CA 1
ATOM 1708 C C . ARG A 1 312 ? 35.991 4.409 -5.801 1.000 37.687 197 ARG AAA C 1
ATOM 1709 O O . ARG A 1 312 ? 35.396 3.705 -6.614 1.000 35.848 197 ARG AAA O 1
ATOM 1724 N N . GLY A 1 313 ? 37.059 4.009 -5.086 1.000 38.965 198 GLY AAA N 1
ATOM 1725 C CA . GLY A 1 313 ? 37.762 2.748 -5.296 1.000 55.798 198 GLY AAA CA 1
ATOM 1726 C C . GLY A 1 313 ? 39.258 2.954 -5.519 1.000 17.602 198 GLY AAA C 1
ATOM 1727 O O . GLY A 1 313 ? 39.941 1.971 -5.828 1.000 59.360 198 GLY AAA O 1
#